Protein AF-A0A1E8YWE9-F1 (afdb_monomer)

Foldseek 3Di:
DDDPNDDDPLDFDFAEAEQEEADLQQPFLLLDPCSVVQLQVWDSLEKEAEAFDFQAPCVVVVVLGQDPRHRDIDTRHSVCRRNDRPVSRVVQVVVCVVVGRYYYYYQYYHPFDVQQQDAPVVLVVDPVSVVLVVVQVVLAVPDPVQLLVQLQVQCSCVVSYNVVVVLCVVCVNPVDDPVSVVVSVVCPPPDPPTDQWDAGPNDIDGNVPDDPCSNQPRHNRHSSNGNSSNVRRPVVPVPDPHPYYND

Nearest PDB structures (foldseek):
  7kmm-assembly1_A  TM=8.510E-01  e=4.270E-10  Xanthomonas citri pv. citri str. 306
  7kmm-assembly2_B  TM=8.096E-01  e=8.987E-10  Xanthomonas citri pv. citri str. 306
  8f9o-assembly1_A  TM=8.111E-01  e=3.919E-07  Canis lupus familiaris
  8f9q-assembly2_B  TM=8.096E-01  e=5.301E-06  Cavia porcellus

Radius of gyration: 20.41 Å; Cα c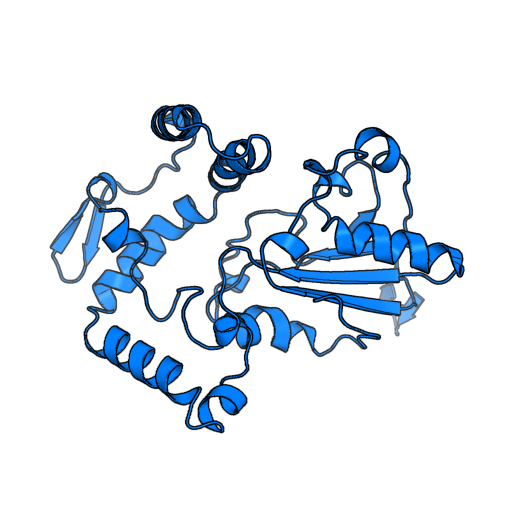ontacts (8 Å, |Δi|>4): 364; chains: 1; bounding box: 52×52×50 Å

pLDDT: mean 84.43, std 17.15, range [35.84, 98.38]

Sequence (247 aa):
MKVNDIELKNVNIGEIWLAGGQSNMEFWMRYEQHLEEEITNTDPHLRMYTVGQYSFEGERELGFKQWNQWDRWVSAEPSTIPEMCAIGYYFAKKMREKGIPVGIVSSNWGGTSAVSWTPKAALGKDPQLKFYMDNFNEIVSNLDLDRYHAIKEAVRPLLSSRENYEGFSHVIKNTYLPSVLEKIQADEAAQPKLANWIEVKGEKINISELTYEEMTEVGPQDVKEPACLFEQMIAPIAGFSIKGVLW

Structure (mmCIF, N/CA/C/O backbone):
data_AF-A0A1E8YWE9-F1
#
_entry.id   AF-A0A1E8YWE9-F1
#
loop_
_atom_site.group_PDB
_atom_site.id
_atom_site.type_symbol
_atom_site.label_atom_id
_atom_site.label_alt_id
_atom_site.label_comp_id
_atom_site.label_asym_id
_atom_site.label_entity_id
_atom_site.label_seq_id
_atom_site.pdbx_PDB_ins_code
_atom_site.Cartn_x
_atom_site.Cartn_y
_atom_site.Cartn_z
_atom_site.occupancy
_atom_site.B_iso_or_equiv
_atom_site.auth_seq_id
_atom_site.auth_comp_id
_atom_site.auth_asym_id
_atom_site.auth_atom_id
_atom_site.pdbx_PDB_model_num
ATOM 1 N N . MET A 1 1 ? -6.347 -16.579 23.035 1.00 84.44 1 MET A N 1
ATOM 2 C CA . MET A 1 1 ? -7.067 -17.633 22.279 1.00 84.44 1 MET A CA 1
ATOM 3 C C . MET A 1 1 ? -6.177 -18.866 22.241 1.00 84.44 1 MET A C 1
ATOM 5 O O . MET A 1 1 ? -4.979 -18.693 22.094 1.00 84.44 1 MET A O 1
ATOM 9 N N . LYS A 1 2 ? -6.705 -20.081 22.414 1.00 86.06 2 LYS A N 1
ATOM 10 C CA . LYS A 1 2 ? -5.922 -21.313 22.222 1.00 86.06 2 LYS A CA 1
ATOM 11 C C . LYS A 1 2 ? -6.386 -22.013 20.952 1.00 86.06 2 LYS A C 1
ATOM 13 O O . LYS A 1 2 ? -7.590 -22.142 20.750 1.00 86.06 2 LYS A O 1
ATOM 18 N N . VAL A 1 3 ? -5.441 -22.426 20.115 1.00 88.00 3 VAL A N 1
ATOM 19 C CA . VAL A 1 3 ? -5.685 -23.262 18.934 1.00 88.00 3 VAL A CA 1
ATOM 20 C C . VAL A 1 3 ? -4.768 -24.467 19.069 1.00 88.00 3 VAL A C 1
ATOM 22 O O . VAL A 1 3 ? -3.549 -24.322 18.995 1.00 88.00 3 VAL A O 1
ATOM 25 N N . ASN A 1 4 ? -5.350 -25.639 19.327 1.00 91.75 4 ASN A N 1
ATOM 26 C CA . ASN A 1 4 ? -4.617 -26.824 19.782 1.00 91.75 4 ASN A CA 1
ATOM 27 C C . ASN A 1 4 ? -3.763 -26.479 21.023 1.00 91.75 4 ASN A C 1
ATOM 29 O O . ASN A 1 4 ? -4.273 -25.882 21.974 1.00 91.75 4 ASN A O 1
ATOM 33 N N . ASP A 1 5 ? -2.467 -26.787 20.983 1.00 93.62 5 ASP A N 1
ATOM 34 C CA . ASP A 1 5 ? -1.513 -26.509 22.060 1.00 93.62 5 ASP A CA 1
ATOM 35 C C . ASP A 1 5 ? -0.850 -25.121 21.957 1.00 93.62 5 ASP A C 1
ATOM 37 O O . ASP A 1 5 ? 0.011 -24.778 22.767 1.00 93.62 5 ASP A O 1
ATOM 41 N N . ILE A 1 6 ? -1.251 -24.291 20.985 1.00 93.25 6 ILE A N 1
ATOM 42 C CA . ILE A 1 6 ? -0.674 -22.960 20.756 1.00 93.25 6 ILE A CA 1
ATOM 43 C C . ILE A 1 6 ? -1.516 -21.893 21.464 1.00 93.25 6 ILE A C 1
ATOM 45 O O . ILE A 1 6 ? -2.709 -21.720 21.195 1.00 93.25 6 ILE A O 1
ATOM 49 N N . GLU A 1 7 ? -0.878 -21.129 22.355 1.00 93.19 7 GLU A N 1
ATOM 50 C CA . GLU A 1 7 ? -1.469 -19.942 22.974 1.00 93.19 7 GLU A CA 1
ATOM 51 C C . GLU A 1 7 ? -1.242 -18.704 22.094 1.00 93.19 7 GLU A C 1
ATOM 53 O O . GLU A 1 7 ? -0.134 -18.183 21.984 1.00 93.19 7 GLU A O 1
ATOM 58 N N . LEU A 1 8 ? -2.319 -18.195 21.500 1.00 91.25 8 LEU A N 1
ATOM 59 C CA . LEU A 1 8 ? -2.334 -16.937 20.762 1.00 91.25 8 LEU A CA 1
ATOM 60 C C . LEU A 1 8 ? -2.678 -15.781 21.708 1.00 91.25 8 LEU A C 1
ATOM 62 O O . LEU A 1 8 ? -3.771 -15.730 22.293 1.00 91.25 8 LEU A O 1
ATOM 66 N N . LYS A 1 9 ? -1.754 -14.829 21.821 1.00 91.50 9 LYS A N 1
ATOM 67 C CA . LYS A 1 9 ? -1.918 -13.572 22.564 1.00 91.50 9 LYS A CA 1
ATOM 68 C C . LYS A 1 9 ? -2.149 -12.423 21.586 1.00 91.50 9 LYS A C 1
ATOM 70 O O . LYS A 1 9 ? -1.805 -12.528 20.415 1.00 91.50 9 LYS A O 1
ATOM 75 N N . ASN A 1 10 ? -2.728 -11.328 22.079 1.00 91.12 10 ASN A N 1
ATOM 76 C CA . ASN A 1 10 ? -2.949 -10.109 21.297 1.00 91.12 10 ASN A CA 1
ATOM 77 C C . ASN A 1 10 ? -3.829 -10.301 20.036 1.00 91.12 10 ASN A C 1
ATOM 79 O O . ASN A 1 10 ? -3.517 -9.789 18.961 1.00 91.12 10 ASN A O 1
ATOM 83 N N . VAL A 1 11 ? -4.935 -11.039 20.167 1.00 90.75 11 VAL A N 1
ATOM 84 C CA . VAL A 1 11 ? -5.856 -11.361 19.061 1.00 90.75 11 VAL A CA 1
ATOM 85 C C . VAL A 1 11 ? -7.091 -10.459 19.111 1.00 90.75 11 VAL A C 1
ATOM 87 O O . VAL A 1 11 ? -7.760 -10.408 20.140 1.00 90.75 11 VAL A O 1
ATOM 90 N N . ASN A 1 12 ? -7.417 -9.811 17.989 1.00 92.19 12 ASN A N 1
ATOM 91 C CA . ASN A 1 12 ? -8.689 -9.116 17.780 1.00 92.19 12 ASN A CA 1
ATOM 92 C C . ASN A 1 12 ? -9.575 -9.918 16.823 1.00 92.19 12 ASN A C 1
ATOM 94 O O . ASN A 1 12 ? -9.082 -10.498 15.858 1.00 92.19 12 ASN A O 1
ATOM 98 N N . ILE A 1 13 ? -10.883 -9.899 17.070 1.00 93.25 13 ILE A N 1
ATOM 99 C CA . ILE A 1 13 ? -11.907 -10.429 16.165 1.00 93.25 13 ILE A CA 1
ATOM 100 C C . ILE A 1 13 ? -12.860 -9.273 15.876 1.00 93.25 13 ILE A C 1
ATOM 102 O O . ILE A 1 13 ? -13.424 -8.699 16.806 1.00 93.25 13 ILE A O 1
ATOM 106 N N . GLY A 1 14 ? -12.999 -8.897 14.609 1.00 94.50 14 GLY A N 1
ATOM 107 C CA . GLY A 1 14 ? -13.737 -7.700 14.227 1.00 94.50 14 GLY A CA 1
ATOM 108 C C . GLY A 1 14 ? -13.762 -7.487 12.720 1.00 94.50 14 GLY A C 1
ATOM 109 O O . GLY A 1 14 ? -13.642 -8.441 11.951 1.00 94.50 14 GLY A O 1
ATOM 110 N N . GLU A 1 15 ? -13.937 -6.237 12.304 1.00 96.12 15 GLU A N 1
ATOM 111 C CA . GLU A 1 15 ? -14.009 -5.875 10.888 1.00 96.12 15 GLU A CA 1
ATOM 112 C C . GLU A 1 15 ? -12.632 -5.551 10.314 1.00 96.12 15 GLU A C 1
ATOM 114 O O . GLU A 1 15 ? -11.820 -4.895 10.964 1.00 96.12 15 GLU A O 1
ATOM 119 N N . ILE A 1 16 ? -12.406 -5.967 9.067 1.00 96.06 16 ILE A N 1
ATOM 120 C CA . ILE A 1 16 ? -11.222 -5.615 8.284 1.00 96.06 16 ILE A CA 1
ATOM 121 C C . ILE A 1 16 ? -11.660 -4.797 7.072 1.00 96.06 16 ILE A C 1
ATOM 123 O O . ILE A 1 16 ? -12.560 -5.214 6.346 1.00 96.06 16 ILE A O 1
ATOM 127 N N . TRP A 1 17 ? -11.019 -3.658 6.837 1.00 97.06 17 TRP A N 1
ATOM 128 C CA . TRP A 1 17 ? -11.272 -2.787 5.688 1.00 97.06 17 TRP A CA 1
ATOM 129 C C . TRP A 1 17 ? -9.988 -2.589 4.887 1.00 97.06 17 TRP A C 1
ATOM 131 O O . TRP A 1 17 ? -8.910 -2.473 5.468 1.00 97.06 17 TRP A O 1
ATOM 141 N N . LEU A 1 18 ? -10.095 -2.557 3.561 1.00 96.44 18 LEU A N 1
ATOM 142 C CA . LEU A 1 18 ? -8.964 -2.291 2.671 1.00 96.44 18 LEU A CA 1
ATOM 143 C C . LEU A 1 18 ? -8.902 -0.794 2.364 1.00 96.44 18 LEU A C 1
ATOM 145 O O . LEU A 1 18 ? -9.884 -0.237 1.893 1.00 96.44 18 LEU A O 1
ATOM 149 N N . ALA A 1 19 ? -7.761 -0.159 2.598 1.00 96.69 19 ALA A N 1
ATOM 150 C CA . ALA A 1 19 ? -7.455 1.206 2.185 1.00 96.69 19 ALA A CA 1
ATOM 151 C C . ALA A 1 19 ? -6.475 1.149 1.004 1.00 96.69 19 ALA A C 1
ATOM 153 O O . ALA A 1 19 ? -5.264 1.023 1.202 1.00 96.69 19 ALA A O 1
ATOM 154 N N . GLY A 1 20 ? -7.018 1.157 -0.215 1.00 94.25 20 GLY A N 1
ATOM 155 C CA . GLY A 1 20 ? -6.281 0.974 -1.466 1.00 94.25 20 GLY A CA 1
ATOM 156 C C . GLY A 1 20 ? -6.103 2.270 -2.253 1.00 94.25 20 GLY A C 1
ATOM 157 O O . GLY A 1 20 ? -6.930 3.167 -2.141 1.00 94.25 20 GLY A O 1
ATOM 158 N N . GLY A 1 21 ? -5.044 2.377 -3.059 1.00 91.88 21 GLY A N 1
ATOM 159 C CA . GLY A 1 21 ? -4.904 3.466 -4.034 1.00 91.88 21 GLY A CA 1
ATOM 160 C C . GLY A 1 21 ? -3.528 4.130 -4.055 1.00 91.88 21 GLY A C 1
ATOM 161 O O . GLY A 1 21 ? -2.507 3.490 -3.824 1.00 91.88 21 GLY A O 1
ATOM 162 N N . GLN A 1 22 ? -3.503 5.428 -4.363 1.00 92.00 22 GLN A N 1
ATOM 163 C CA . GLN A 1 22 ? -2.274 6.213 -4.551 1.00 92.00 22 GLN A CA 1
ATOM 164 C C . GLN A 1 22 ? -2.045 7.241 -3.426 1.00 92.00 22 GLN A C 1
ATOM 166 O O . GLN A 1 22 ? -2.517 7.049 -2.310 1.00 92.00 22 GLN A O 1
ATOM 171 N N . SER A 1 23 ? -1.358 8.353 -3.715 1.00 91.12 23 SER A N 1
ATOM 172 C CA . SER A 1 23 ? -0.822 9.323 -2.745 1.00 91.12 23 SER A CA 1
ATOM 173 C C . SER A 1 23 ? -1.849 9.877 -1.756 1.00 91.12 23 SER A C 1
ATOM 175 O O . SER A 1 23 ? -1.519 10.133 -0.605 1.00 91.12 23 SER A O 1
ATOM 177 N N . ASN A 1 24 ? -3.103 10.052 -2.181 1.00 90.69 24 ASN A N 1
ATOM 178 C CA . ASN A 1 24 ? -4.167 10.529 -1.294 1.00 90.69 24 ASN A CA 1
ATOM 179 C C . ASN A 1 24 ? -4.542 9.480 -0.237 1.00 90.69 24 ASN A C 1
ATOM 181 O O . ASN A 1 24 ? -4.786 9.839 0.910 1.00 90.69 24 ASN A O 1
ATOM 185 N N . MET A 1 25 ? -4.560 8.194 -0.607 1.00 95.25 25 MET A N 1
ATOM 186 C CA . MET A 1 25 ? -4.753 7.098 0.344 1.00 95.25 25 MET A CA 1
ATOM 187 C C . MET A 1 25 ? -3.474 6.825 1.138 1.00 95.25 25 MET A C 1
ATOM 189 O O . MET A 1 25 ? -3.542 6.512 2.317 1.00 95.25 25 MET A O 1
ATOM 193 N N . GLU A 1 26 ? -2.303 6.986 0.527 1.00 92.94 26 GLU A N 1
ATOM 194 C CA . GLU A 1 26 ? -1.011 6.881 1.211 1.00 92.94 26 GLU A CA 1
ATOM 195 C C . GLU A 1 26 ? -0.777 8.020 2.209 1.00 92.94 26 GLU A C 1
ATOM 197 O O . GLU A 1 26 ? 0.119 7.910 3.026 1.00 92.94 26 GLU A O 1
ATOM 202 N N . PHE A 1 27 ? -1.561 9.100 2.202 1.00 92.31 27 PHE A N 1
ATOM 203 C CA . PHE A 1 27 ? -1.315 10.261 3.055 1.00 92.31 27 PHE A CA 1
ATOM 204 C C . PHE A 1 27 ? -1.180 9.885 4.542 1.00 92.31 27 PHE A C 1
ATOM 206 O O . PHE A 1 27 ? -2.103 9.338 5.149 1.00 92.31 27 PHE A O 1
ATOM 213 N N . TRP A 1 28 ? -0.019 10.177 5.135 1.00 92.62 28 TRP A N 1
ATOM 214 C CA . TRP A 1 28 ? 0.310 9.763 6.500 1.00 92.62 28 TRP A CA 1
ATOM 215 C C . TRP A 1 28 ? -0.186 10.742 7.558 1.00 92.62 28 TRP A C 1
ATOM 217 O O . TRP A 1 28 ? -0.115 11.960 7.391 1.00 92.62 28 TRP A O 1
ATOM 227 N N . MET A 1 29 ? -0.550 10.201 8.720 1.00 95.00 29 MET A N 1
ATOM 228 C CA . MET A 1 29 ? -0.895 10.977 9.914 1.00 95.00 29 MET A CA 1
ATOM 229 C C . MET A 1 29 ? 0.197 11.975 10.320 1.00 95.00 29 MET A C 1
ATOM 231 O O . MET A 1 29 ? -0.129 13.049 10.809 1.00 95.00 29 MET A O 1
ATOM 235 N N . ARG A 1 30 ? 1.491 11.698 10.085 1.00 91.81 30 ARG A N 1
ATOM 236 C CA . ARG A 1 30 ? 2.567 12.667 10.392 1.00 91.81 30 ARG A CA 1
ATOM 237 C C . ARG A 1 30 ? 2.504 13.989 9.611 1.00 91.81 30 ARG A C 1
ATOM 239 O O . ARG A 1 30 ? 3.231 14.926 9.950 1.00 91.81 30 ARG A O 1
ATOM 246 N N . TYR A 1 31 ? 1.704 14.041 8.547 1.00 89.75 31 TYR A N 1
ATOM 247 C CA . TYR A 1 31 ? 1.435 15.246 7.757 1.00 89.75 31 TYR A CA 1
ATOM 248 C C . TYR A 1 31 ? 0.030 15.797 7.996 1.00 89.75 31 TYR A C 1
ATOM 250 O O . TYR A 1 31 ? -0.328 16.825 7.429 1.00 89.75 31 TYR A O 1
ATOM 258 N N . GLU A 1 32 ? -0.769 15.115 8.809 1.00 93.00 32 GLU A N 1
ATOM 259 C CA . GLU A 1 32 ? -2.134 15.507 9.101 1.00 93.00 32 GLU A CA 1
ATOM 260 C C . GLU A 1 32 ? -2.150 16.656 10.120 1.00 93.00 32 GLU A C 1
ATOM 262 O O . GLU A 1 32 ? -1.338 16.709 11.048 1.00 93.00 32 GLU A O 1
ATOM 267 N N . GLN A 1 33 ? -3.047 17.617 9.898 1.00 92.31 33 GLN A N 1
ATOM 268 C CA . GLN A 1 33 ? -3.088 18.894 10.610 1.00 92.31 33 GLN A CA 1
ATOM 269 C C . GLN A 1 33 ? -3.315 18.745 12.124 1.00 92.31 33 GLN A C 1
ATOM 271 O O . GLN A 1 33 ? -2.801 19.543 12.902 1.00 92.31 33 GLN A O 1
ATOM 276 N N . HIS A 1 34 ? -4.077 17.740 12.540 1.00 95.25 34 HIS A N 1
ATOM 277 C CA . HIS A 1 34 ? -4.518 17.489 13.910 1.00 95.25 34 HIS A CA 1
ATOM 278 C C . HIS A 1 34 ? -3.747 16.336 14.568 1.00 95.25 34 HIS A C 1
ATOM 280 O O . HIS A 1 34 ? -4.187 15.796 15.586 1.00 95.25 34 HIS A O 1
ATOM 286 N N . LEU A 1 35 ? -2.579 15.955 14.032 1.00 95.38 35 LEU A N 1
ATOM 287 C CA . LEU A 1 35 ? -1.745 14.895 14.604 1.00 95.38 35 LEU A CA 1
ATOM 288 C C . LEU A 1 35 ? -1.491 15.079 16.106 1.00 95.38 35 LEU A C 1
ATOM 290 O O . LEU A 1 35 ? -1.503 14.094 16.836 1.00 95.38 35 LEU A O 1
ATOM 294 N N . GLU A 1 36 ? -1.250 16.306 16.573 1.00 95.50 36 GLU A N 1
ATOM 295 C CA . GLU A 1 36 ? -0.966 16.580 17.990 1.00 95.50 36 GLU A CA 1
ATOM 296 C C . GLU A 1 36 ? -2.122 16.167 18.913 1.00 95.50 36 GLU A C 1
ATOM 298 O O . GLU A 1 36 ? -1.893 15.662 20.012 1.00 95.50 36 GLU A O 1
ATOM 303 N N . GLU A 1 37 ? -3.362 16.316 18.448 1.00 96.00 37 GLU A N 1
ATOM 304 C CA . GLU A 1 37 ? -4.557 15.870 19.166 1.00 96.00 37 GLU A CA 1
ATOM 305 C C . GLU A 1 37 ? -4.706 14.345 19.073 1.00 96.00 37 GLU A C 1
ATOM 307 O O . GLU A 1 37 ? -5.072 13.674 20.041 1.00 96.00 37 GLU A O 1
ATOM 312 N N . GLU A 1 38 ? -4.387 13.778 17.908 1.00 96.75 38 GLU A N 1
ATOM 313 C CA . GLU A 1 38 ? -4.613 12.367 17.610 1.00 96.75 38 GLU A CA 1
ATOM 314 C C . GLU A 1 38 ? -3.564 11.419 18.179 1.00 96.75 38 GLU A C 1
ATOM 316 O O . GLU A 1 38 ? -3.902 10.306 18.569 1.00 96.75 38 GLU A O 1
ATOM 321 N N . ILE A 1 39 ? -2.309 11.844 18.298 1.00 96.56 39 ILE A N 1
ATOM 322 C CA . ILE A 1 39 ? -1.199 10.983 18.726 1.00 96.56 39 ILE A CA 1
ATOM 323 C C . ILE A 1 39 ? -1.386 10.431 20.147 1.00 96.56 39 ILE A C 1
ATOM 325 O O . ILE A 1 39 ? -0.814 9.400 20.492 1.00 96.56 39 ILE A O 1
ATOM 329 N N . THR A 1 40 ? -2.207 11.092 20.968 1.00 95.69 40 THR A N 1
ATOM 330 C CA . THR A 1 40 ? -2.539 10.643 22.329 1.00 95.69 40 THR A CA 1
ATOM 331 C C . THR A 1 40 ? -3.748 9.700 22.385 1.00 95.69 40 THR A C 1
ATOM 333 O O . THR A 1 40 ? -3.924 8.998 23.384 1.00 95.69 40 THR A O 1
ATOM 336 N N . ASN A 1 41 ? -4.540 9.599 21.308 1.00 94.75 41 ASN A N 1
ATOM 337 C CA . ASN A 1 41 ? -5.742 8.763 21.212 1.00 94.75 41 ASN A CA 1
ATOM 338 C C . ASN A 1 41 ? -5.391 7.293 20.930 1.00 94.75 41 ASN A C 1
ATOM 340 O O . ASN A 1 41 ? -5.685 6.740 19.872 1.00 94.75 41 ASN A O 1
ATOM 344 N N . THR A 1 42 ? -4.755 6.646 21.904 1.00 96.44 42 THR A N 1
ATOM 345 C CA . THR A 1 42 ? -4.372 5.231 21.813 1.00 96.44 42 THR A CA 1
ATOM 346 C C . THR A 1 42 ? -5.600 4.315 21.804 1.00 96.44 42 THR A C 1
ATOM 348 O O . THR A 1 42 ? -6.450 4.409 22.689 1.00 96.44 42 THR A O 1
ATOM 351 N N . ASP A 1 43 ? -5.665 3.371 20.861 1.00 97.75 43 ASP A N 1
ATOM 352 C CA . ASP A 1 43 ? -6.686 2.315 20.822 1.00 97.75 43 ASP A CA 1
ATOM 353 C C . ASP A 1 43 ? -6.063 0.977 20.360 1.00 97.75 43 ASP A C 1
ATOM 355 O O . ASP A 1 43 ? -5.798 0.793 19.169 1.00 97.75 43 ASP A O 1
ATOM 359 N N . PRO A 1 44 ? -5.866 -0.014 21.256 1.00 96.81 44 PRO A N 1
ATOM 360 C CA . PRO A 1 44 ? -5.290 -1.318 20.898 1.00 96.81 44 PRO A CA 1
ATOM 361 C C . PRO A 1 44 ? -6.202 -2.178 19.998 1.00 96.81 44 PRO A C 1
ATOM 363 O O . PRO A 1 44 ? -5.781 -3.223 19.465 1.00 96.81 44 PRO A O 1
ATOM 366 N N . HIS A 1 45 ? -7.462 -1.768 19.838 1.00 97.94 45 HIS A N 1
ATOM 367 C CA . HIS A 1 45 ? -8.459 -2.402 18.983 1.00 97.94 45 HIS A CA 1
ATOM 368 C C . HIS A 1 45 ? -8.659 -1.696 17.640 1.00 97.94 45 HIS A C 1
ATOM 370 O O . HIS A 1 45 ? -9.335 -2.261 16.777 1.00 97.94 45 HIS A O 1
ATOM 376 N N . LEU A 1 46 ? -8.037 -0.532 17.439 1.00 98.25 46 LEU A N 1
ATOM 377 C CA . LEU A 1 46 ? -7.782 0.056 16.129 1.00 98.25 46 LEU A CA 1
ATOM 378 C C . LEU A 1 46 ? -6.408 -0.435 15.670 1.00 98.25 46 LEU A C 1
ATOM 380 O O . LEU A 1 46 ? -5.392 -0.148 16.304 1.00 98.25 46 LEU A O 1
ATOM 384 N N . ARG A 1 47 ? -6.364 -1.220 14.594 1.00 97.88 47 ARG A N 1
ATOM 385 C CA . ARG A 1 47 ? -5.100 -1.729 14.051 1.00 97.88 47 ARG A CA 1
ATOM 386 C C . ARG A 1 47 ? -4.936 -1.405 12.585 1.00 97.88 47 ARG A C 1
ATOM 388 O O . ARG A 1 47 ? -5.913 -1.360 11.845 1.00 97.88 47 ARG A O 1
ATOM 395 N N . MET A 1 48 ? -3.691 -1.262 12.162 1.00 97.75 48 MET A N 1
ATOM 396 C CA . MET A 1 48 ? -3.338 -1.110 10.760 1.00 97.75 48 MET A CA 1
ATOM 397 C C . MET A 1 48 ? -2.281 -2.140 10.371 1.00 97.75 48 MET A C 1
ATOM 399 O O . MET A 1 48 ? -1.364 -2.420 11.140 1.00 97.75 48 MET A O 1
ATOM 403 N N . TYR A 1 49 ? -2.441 -2.722 9.191 1.00 96.50 49 TYR A N 1
ATOM 404 C CA . TYR A 1 49 ? -1.443 -3.510 8.488 1.00 96.50 49 TYR A CA 1
ATOM 405 C C . TYR A 1 49 ? -1.098 -2.743 7.220 1.00 96.50 49 TYR A C 1
ATOM 407 O O . TYR A 1 49 ? -1.898 -2.713 6.287 1.00 96.50 49 TYR A O 1
ATOM 415 N N . THR A 1 50 ? 0.059 -2.094 7.190 1.00 95.88 50 THR A N 1
ATOM 416 C CA . THR A 1 50 ? 0.540 -1.435 5.972 1.00 95.88 50 THR A CA 1
ATOM 417 C C . THR A 1 50 ? 1.302 -2.452 5.142 1.00 95.88 50 THR A C 1
ATOM 419 O O . THR A 1 50 ? 2.288 -3.014 5.617 1.00 95.88 50 THR A O 1
ATOM 422 N N . VAL A 1 51 ? 0.818 -2.727 3.933 1.00 95.00 51 VAL A N 1
ATOM 423 C CA . VAL A 1 51 ? 1.482 -3.616 2.976 1.00 95.00 51 VAL A CA 1
ATOM 424 C C . VAL A 1 51 ? 2.741 -2.922 2.475 1.00 95.00 51 VAL A C 1
ATOM 426 O O . VAL A 1 51 ? 2.684 -1.749 2.106 1.00 95.00 51 VAL A O 1
ATOM 429 N N . GLY A 1 52 ? 3.865 -3.636 2.462 1.00 93.25 52 GLY A N 1
ATOM 430 C CA . GLY A 1 52 ? 5.078 -3.131 1.836 1.00 93.25 52 GLY A CA 1
ATOM 431 C C . GLY A 1 52 ? 4.864 -2.794 0.358 1.00 93.25 52 GLY A C 1
ATOM 432 O O . GLY A 1 52 ? 4.051 -3.411 -0.329 1.00 93.25 52 GLY A O 1
ATOM 433 N N . GLN A 1 53 ? 5.584 -1.787 -0.126 1.00 91.94 53 GLN A N 1
ATOM 434 C CA . GLN A 1 53 ? 5.538 -1.375 -1.525 1.00 91.94 53 GLN A CA 1
ATOM 435 C C . GLN A 1 53 ? 6.367 -2.341 -2.371 1.00 91.94 53 GLN A C 1
ATOM 437 O O . GLN A 1 53 ? 7.592 -2.266 -2.378 1.00 91.94 53 GLN A O 1
ATOM 442 N N . TYR A 1 54 ? 5.670 -3.263 -3.038 1.00 93.25 54 TYR A N 1
ATOM 443 C CA . TYR A 1 54 ? 6.251 -4.320 -3.862 1.00 93.25 54 TYR A CA 1
ATOM 444 C C . TYR A 1 54 ? 5.743 -4.224 -5.296 1.00 93.25 54 TYR A C 1
ATOM 446 O O . TYR A 1 54 ? 4.538 -4.150 -5.533 1.00 93.25 54 TYR A O 1
ATOM 454 N N . SER A 1 55 ? 6.668 -4.216 -6.244 1.00 92.19 55 SER A N 1
ATOM 455 C CA . SER A 1 55 ? 6.438 -4.020 -7.676 1.00 92.19 55 SER A CA 1
ATOM 456 C C . SER A 1 55 ? 6.786 -5.243 -8.520 1.00 92.19 55 SER A C 1
ATOM 458 O O . SER A 1 55 ? 6.397 -5.297 -9.679 1.00 92.19 55 SER A O 1
ATOM 460 N N . PHE A 1 56 ? 7.468 -6.243 -7.960 1.00 93.62 56 PHE A N 1
ATOM 461 C CA . PHE A 1 56 ? 7.763 -7.497 -8.655 1.00 93.62 56 PHE A CA 1
ATOM 462 C C . PHE A 1 56 ? 7.809 -8.697 -7.705 1.00 93.62 56 PHE A C 1
ATOM 464 O O . PHE A 1 56 ? 7.942 -8.560 -6.487 1.00 93.62 56 PHE A O 1
ATOM 471 N N . GLU A 1 57 ? 7.692 -9.890 -8.285 1.00 93.44 57 GLU A N 1
ATOM 472 C CA . GLU A 1 57 ? 7.760 -11.158 -7.560 1.00 93.44 57 GLU A CA 1
ATOM 473 C C . GLU A 1 57 ? 9.145 -11.356 -6.925 1.00 93.44 57 GLU A C 1
ATOM 475 O O . GLU A 1 57 ? 10.171 -11.190 -7.581 1.00 93.44 57 GLU A O 1
ATOM 480 N N . GLY A 1 58 ? 9.185 -11.723 -5.644 1.00 91.50 58 GLY A N 1
ATOM 481 C CA . GLY A 1 58 ? 10.436 -11.901 -4.902 1.00 91.50 58 GLY A CA 1
ATOM 482 C C . GLY A 1 58 ? 10.904 -10.656 -4.138 1.00 91.50 58 GLY A C 1
ATOM 483 O O . GLY A 1 58 ? 11.770 -10.767 -3.272 1.00 91.50 58 GLY A O 1
ATOM 484 N N . GLU A 1 59 ? 10.355 -9.462 -4.409 1.00 91.12 59 GLU A N 1
ATOM 485 C CA . GLU A 1 59 ? 10.811 -8.220 -3.755 1.00 91.12 59 GLU A CA 1
ATOM 486 C C . GLU A 1 59 ? 10.583 -8.235 -2.236 1.00 91.12 59 GLU A C 1
ATOM 488 O O . GLU A 1 59 ? 11.403 -7.738 -1.459 1.00 91.12 59 GLU A O 1
ATOM 493 N N . ARG A 1 60 ? 9.492 -8.870 -1.800 1.00 90.12 60 ARG A N 1
ATOM 494 C CA . ARG A 1 60 ? 9.163 -9.059 -0.384 1.00 90.12 60 ARG A CA 1
ATOM 495 C C . ARG A 1 60 ? 10.232 -9.872 0.338 1.00 90.12 60 ARG A C 1
ATOM 497 O O . ARG A 1 60 ? 10.637 -9.505 1.442 1.00 90.12 60 ARG A O 1
ATOM 504 N N . GLU A 1 61 ? 10.703 -10.946 -0.281 1.00 90.38 61 GLU A N 1
ATOM 505 C CA . GLU A 1 61 ? 11.718 -11.862 0.243 1.00 90.38 61 GLU A CA 1
ATOM 506 C C . GLU A 1 61 ? 13.099 -11.206 0.314 1.00 90.38 61 GLU A C 1
ATOM 508 O O . GLU A 1 61 ? 13.885 -11.530 1.205 1.00 90.38 61 GLU A O 1
ATOM 513 N N . LEU A 1 62 ? 13.375 -10.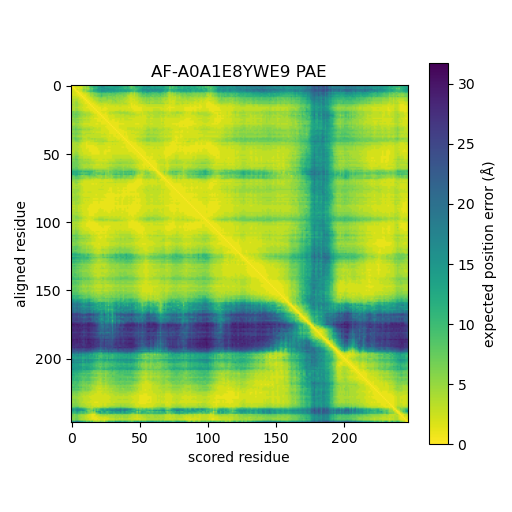240 -0.567 1.00 85.81 62 LEU A N 1
ATOM 514 C CA . LEU A 1 62 ? 14.589 -9.423 -0.511 1.00 85.81 62 LEU A CA 1
ATOM 515 C C . LEU A 1 62 ? 14.601 -8.460 0.689 1.00 85.81 62 LEU A C 1
ATOM 517 O O . LEU A 1 62 ? 15.652 -7.931 1.045 1.00 85.81 62 LEU A O 1
ATOM 521 N N . GLY A 1 63 ? 13.454 -8.237 1.337 1.00 81.38 63 GLY A N 1
ATOM 522 C CA . GLY A 1 63 ? 13.361 -7.430 2.553 1.00 81.38 63 GLY A CA 1
ATOM 523 C C . GLY A 1 63 ? 13.506 -5.925 2.321 1.00 81.38 63 GLY A C 1
ATOM 524 O O . GLY A 1 63 ? 13.681 -5.179 3.287 1.00 81.38 63 GLY A O 1
ATOM 525 N N . PHE A 1 64 ? 13.400 -5.464 1.071 1.00 74.31 64 PHE A N 1
ATOM 526 C CA . PHE A 1 64 ? 13.416 -4.046 0.714 1.00 74.31 64 PHE A CA 1
ATOM 527 C C . PHE A 1 64 ? 12.083 -3.390 1.076 1.00 74.31 64 PHE A C 1
ATOM 529 O O . PHE A 1 64 ? 11.236 -3.130 0.229 1.00 74.31 64 PHE A O 1
ATOM 536 N N . LYS A 1 65 ? 11.877 -3.132 2.368 1.00 76.31 65 LYS A N 1
ATOM 537 C CA . LYS A 1 65 ? 10.773 -2.302 2.850 1.00 76.31 65 LYS A CA 1
ATOM 538 C C . LYS A 1 65 ? 11.310 -1.047 3.510 1.00 76.31 65 L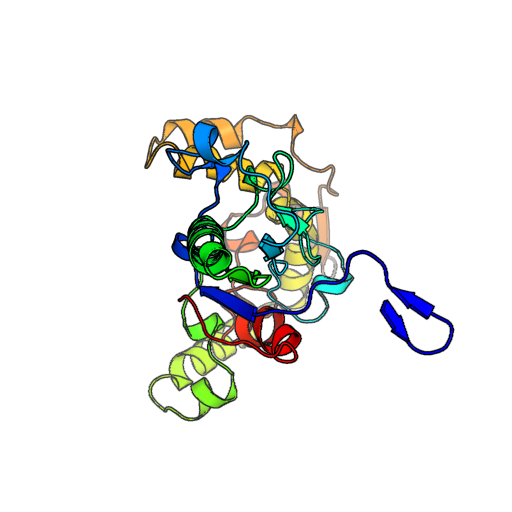YS A C 1
ATOM 540 O O . LYS A 1 65 ? 12.255 -1.096 4.292 1.00 76.31 65 LYS A O 1
ATOM 545 N N . GLN A 1 66 ? 10.659 0.071 3.217 1.00 72.56 66 GLN A N 1
ATOM 546 C CA . GLN A 1 66 ? 11.069 1.385 3.709 1.00 72.56 66 GLN A CA 1
ATOM 547 C C . GLN A 1 66 ? 10.933 1.501 5.237 1.00 72.56 66 GLN A C 1
ATOM 549 O O . GLN A 1 66 ? 11.710 2.201 5.884 1.00 72.56 66 GLN A O 1
ATOM 554 N N . TRP A 1 67 ? 9.960 0.794 5.826 1.00 79.50 67 TRP A N 1
ATOM 555 C CA . TRP A 1 67 ? 9.633 0.900 7.246 1.00 79.50 67 TRP A CA 1
ATOM 556 C C . TRP A 1 67 ? 9.535 -0.467 7.917 1.00 79.50 67 TRP A C 1
ATOM 558 O O . TRP A 1 67 ? 8.838 -1.375 7.464 1.00 79.50 67 TRP A O 1
ATOM 568 N N . ASN A 1 68 ? 10.169 -0.592 9.084 1.00 81.00 68 ASN A N 1
ATOM 569 C CA . ASN A 1 68 ? 10.141 -1.820 9.885 1.00 81.00 68 ASN A CA 1
ATOM 570 C C . ASN A 1 68 ? 8.727 -2.213 10.349 1.00 81.00 68 ASN A C 1
ATOM 572 O O . ASN A 1 68 ? 8.482 -3.385 10.643 1.00 81.00 68 ASN A O 1
ATOM 576 N N . GLN A 1 69 ? 7.817 -1.238 10.432 1.00 85.25 69 GLN A N 1
ATOM 577 C CA . GLN A 1 69 ? 6.423 -1.421 10.836 1.00 85.25 69 GLN A CA 1
ATOM 578 C C . GLN A 1 69 ? 5.535 -2.001 9.724 1.00 85.25 69 GLN A C 1
ATOM 580 O O . GLN A 1 69 ? 4.427 -2.441 10.019 1.00 85.25 69 GLN A O 1
ATOM 585 N N . TRP A 1 70 ? 5.996 -2.025 8.471 1.00 92.19 70 TRP A N 1
ATOM 586 C CA . TRP A 1 70 ? 5.235 -2.594 7.359 1.00 92.19 70 TRP A CA 1
ATOM 587 C C . TRP A 1 70 ? 5.242 -4.126 7.388 1.00 92.19 70 TRP A C 1
ATOM 589 O O . TRP A 1 70 ? 6.125 -4.762 7.981 1.00 92.19 70 TRP A O 1
ATOM 599 N N . ASP A 1 71 ? 4.223 -4.704 6.758 1.00 93.38 71 ASP A N 1
ATOM 600 C CA . ASP A 1 71 ? 3.916 -6.135 6.684 1.00 93.38 71 ASP A CA 1
ATOM 601 C C . ASP A 1 71 ? 3.641 -6.805 8.033 1.00 93.38 71 ASP A C 1
ATOM 603 O O . ASP A 1 71 ? 3.785 -8.021 8.200 1.00 93.38 71 ASP A O 1
ATOM 607 N N . ARG A 1 72 ? 3.200 -6.015 9.013 1.00 93.19 72 ARG A N 1
ATOM 608 C CA . ARG A 1 72 ? 2.724 -6.497 10.308 1.00 93.19 72 ARG A CA 1
ATOM 609 C C . ARG A 1 72 ? 1.569 -5.647 10.819 1.00 93.19 72 ARG A C 1
ATOM 611 O O . ARG A 1 72 ? 1.428 -4.484 10.462 1.00 93.19 72 ARG A O 1
ATOM 618 N N . TRP A 1 73 ? 0.754 -6.239 11.688 1.00 95.44 73 TRP A N 1
ATOM 619 C CA . TRP A 1 73 ? -0.303 -5.517 12.391 1.00 95.44 73 TRP A CA 1
ATOM 620 C C . TRP A 1 73 ? 0.283 -4.670 13.518 1.00 95.44 73 TRP A C 1
ATOM 622 O O . TRP A 1 73 ? 0.985 -5.197 14.383 1.00 95.44 73 TRP A O 1
ATOM 632 N N . VAL A 1 74 ? -0.077 -3.391 13.550 1.00 96.50 74 VAL A N 1
ATOM 633 C CA . VAL A 1 74 ? 0.256 -2.456 14.632 1.00 96.50 74 VAL A CA 1
ATOM 634 C C . VAL A 1 74 ? -1.019 -1.842 15.209 1.00 96.50 74 VAL A C 1
ATOM 636 O O . VAL A 1 74 ? -1.975 -1.594 14.477 1.00 96.50 74 VAL A O 1
ATOM 639 N N . SER A 1 75 ? -1.065 -1.641 16.526 1.00 97.44 75 SER A N 1
ATOM 640 C CA . SER A 1 75 ? -2.118 -0.885 17.225 1.00 97.44 75 SER A CA 1
ATOM 641 C C . SER A 1 75 ? -1.945 0.615 17.015 1.00 97.44 75 SER A C 1
ATOM 643 O O . SER A 1 75 ? -0.836 1.062 16.729 1.00 97.44 75 SER A O 1
ATOM 645 N N . ALA A 1 76 ? -3.019 1.397 17.163 1.00 97.81 76 ALA A N 1
ATOM 646 C CA . ALA A 1 76 ? -2.930 2.854 17.238 1.00 97.81 76 ALA A CA 1
ATOM 647 C C . ALA A 1 76 ? -2.337 3.269 18.587 1.00 97.81 76 ALA A C 1
ATOM 649 O O . ALA A 1 76 ? -3.018 3.214 19.607 1.00 97.81 76 ALA A O 1
ATOM 650 N N . GLU A 1 77 ? -1.068 3.666 18.578 1.00 97.50 77 GLU A N 1
ATOM 651 C CA . GLU A 1 77 ? -0.278 4.119 19.725 1.00 97.50 77 GLU A CA 1
ATOM 652 C C . GLU A 1 77 ? 0.577 5.329 19.306 1.00 97.50 77 GLU A C 1
ATOM 654 O O . GLU A 1 77 ? 0.832 5.502 18.112 1.00 97.50 77 GLU A O 1
ATOM 659 N N . PRO A 1 78 ? 1.095 6.150 20.241 1.00 97.19 78 PRO A N 1
ATOM 660 C CA . PRO A 1 78 ? 1.864 7.347 19.888 1.00 97.19 78 PRO A CA 1
ATOM 661 C C . PRO A 1 78 ? 3.066 7.066 18.972 1.00 97.19 78 PRO A C 1
ATOM 663 O O . PRO A 1 78 ? 3.450 7.901 18.160 1.00 97.19 78 PRO A O 1
ATOM 666 N N . SER A 1 79 ? 3.653 5.872 19.089 1.00 95.12 79 SER A N 1
ATOM 667 C CA . SER A 1 79 ? 4.803 5.422 18.300 1.00 95.12 79 SER A CA 1
ATOM 668 C C . SER A 1 79 ? 4.450 4.935 16.889 1.00 95.12 79 SER A C 1
ATOM 670 O O . SER A 1 79 ? 5.349 4.807 16.062 1.00 95.12 79 SER A O 1
ATOM 672 N N . THR A 1 80 ? 3.178 4.643 16.606 1.00 96.00 80 THR A N 1
ATOM 673 C CA . THR A 1 80 ? 2.718 4.044 15.340 1.00 96.00 80 THR A CA 1
ATOM 674 C C . THR A 1 80 ? 1.758 4.950 14.582 1.00 96.00 80 THR A C 1
ATOM 676 O O . THR A 1 80 ? 1.796 4.954 13.355 1.00 96.00 80 THR A O 1
ATOM 679 N N . ILE A 1 81 ? 0.946 5.753 15.283 1.00 97.50 81 ILE A N 1
ATOM 680 C CA . ILE A 1 81 ? -0.016 6.693 14.693 1.00 97.50 81 ILE A CA 1
ATOM 681 C C . ILE A 1 81 ? 0.633 7.552 13.603 1.00 97.50 81 ILE A C 1
ATOM 683 O O . ILE A 1 81 ? 0.066 7.576 12.518 1.00 97.50 81 ILE A O 1
ATOM 687 N N . PRO A 1 82 ? 1.820 8.173 13.789 1.00 94.81 82 PRO A N 1
ATOM 688 C CA . PRO A 1 82 ? 2.430 9.013 12.754 1.00 94.81 82 PRO A CA 1
ATOM 689 C C . PRO A 1 82 ? 2.710 8.307 11.414 1.00 94.81 82 PRO A C 1
ATOM 691 O O . PRO A 1 82 ? 2.842 8.986 10.397 1.00 94.81 82 PRO A O 1
ATOM 694 N N . GLU A 1 83 ? 2.826 6.977 11.402 1.00 92.75 83 GLU A N 1
ATOM 695 C CA . GLU A 1 83 ? 3.106 6.153 10.211 1.00 92.75 83 GLU A CA 1
ATOM 696 C C . GLU A 1 83 ? 1.839 5.498 9.625 1.00 92.75 83 GLU A C 1
ATOM 698 O O . GLU A 1 83 ? 1.914 4.737 8.660 1.00 92.75 83 GLU A O 1
ATOM 703 N N . MET A 1 84 ? 0.662 5.770 10.195 1.00 96.25 84 MET A N 1
ATOM 704 C CA . MET A 1 84 ? -0.609 5.260 9.683 1.00 96.25 84 MET A CA 1
ATOM 705 C C . MET A 1 84 ? -1.137 6.107 8.520 1.00 96.25 84 MET A C 1
ATOM 707 O O . MET A 1 84 ? -1.001 7.332 8.507 1.00 96.25 84 MET A O 1
ATOM 711 N N . CYS A 1 85 ? -1.822 5.450 7.582 1.00 96.25 85 CYS A N 1
ATOM 712 C CA . CYS A 1 85 ? -2.687 6.092 6.592 1.00 96.25 85 CYS A CA 1
ATOM 713 C C . CYS A 1 85 ? -3.769 6.919 7.311 1.00 96.25 85 CYS A C 1
ATOM 715 O O . CYS A 1 85 ? -4.556 6.370 8.085 1.00 96.25 85 CYS A O 1
ATOM 717 N N . ALA A 1 86 ? -3.838 8.224 7.049 1.00 97.00 86 ALA A N 1
ATOM 718 C CA . ALA A 1 86 ? -4.738 9.134 7.753 1.00 97.00 86 ALA A CA 1
ATOM 719 C C . ALA A 1 86 ? -6.216 8.823 7.481 1.00 97.00 86 ALA A C 1
ATOM 721 O O . ALA A 1 86 ? -7.014 8.721 8.413 1.00 97.00 86 ALA A O 1
ATOM 722 N N . ILE A 1 87 ? -6.580 8.592 6.214 1.00 97.38 87 ILE A N 1
ATOM 723 C CA . ILE A 1 87 ? -7.954 8.234 5.825 1.00 97.38 87 ILE A CA 1
ATOM 724 C C . ILE A 1 87 ? -8.380 6.935 6.522 1.00 97.38 87 ILE A C 1
ATOM 726 O O . ILE A 1 87 ? -9.453 6.870 7.126 1.00 97.38 87 ILE A O 1
ATOM 730 N N . GLY A 1 88 ? -7.517 5.918 6.490 1.00 97.88 88 GLY A N 1
ATOM 731 C CA . GLY A 1 88 ? -7.741 4.644 7.165 1.00 97.88 88 GLY A CA 1
ATOM 732 C C . GLY A 1 88 ? -7.870 4.799 8.680 1.00 97.88 88 GLY A C 1
ATOM 733 O O . GLY A 1 88 ? -8.791 4.234 9.271 1.00 97.88 88 GLY A O 1
ATOM 734 N N . TYR A 1 89 ? -7.000 5.595 9.307 1.00 98.38 89 TYR A N 1
ATOM 735 C CA . TYR A 1 89 ? -7.037 5.876 10.743 1.00 98.38 89 TYR A CA 1
ATOM 736 C C . TYR A 1 89 ? -8.363 6.520 11.162 1.00 98.38 89 TYR A C 1
ATOM 738 O O . TYR A 1 89 ? -9.047 5.982 12.033 1.00 98.38 89 TYR A O 1
ATOM 746 N N . TYR A 1 90 ? -8.783 7.613 10.517 1.00 98.25 90 TYR A N 1
ATOM 747 C CA . TYR A 1 90 ? -10.031 8.294 10.880 1.00 98.25 90 TYR A CA 1
ATOM 748 C C . TYR A 1 90 ? -11.269 7.451 10.601 1.00 98.25 90 TYR A C 1
ATOM 750 O O . TYR A 1 90 ? -12.197 7.430 11.417 1.00 98.25 90 TYR A O 1
ATOM 758 N N . PHE A 1 91 ? -11.282 6.716 9.487 1.00 98.38 91 PHE A N 1
ATOM 759 C CA . PHE A 1 91 ? -12.351 5.766 9.205 1.00 98.38 91 PHE A CA 1
ATOM 760 C C . PHE A 1 91 ? -12.445 4.709 10.312 1.00 98.38 91 PHE A C 1
ATOM 762 O O . PHE A 1 91 ? -13.523 4.479 10.867 1.00 98.38 91 PHE A O 1
ATOM 769 N N . ALA A 1 92 ? -11.314 4.104 10.687 1.00 98.06 92 ALA A N 1
ATOM 770 C CA . ALA A 1 92 ? -11.271 3.103 11.742 1.00 98.06 92 ALA A CA 1
ATOM 771 C C . ALA A 1 92 ? -11.699 3.687 13.091 1.00 98.06 92 ALA A C 1
ATOM 773 O O . ALA A 1 92 ? -12.551 3.099 13.753 1.00 98.06 92 ALA A O 1
ATOM 774 N N . LYS A 1 93 ? -11.195 4.870 13.462 1.00 97.94 93 LYS A N 1
ATOM 775 C CA . LYS A 1 93 ? -11.580 5.600 14.678 1.00 97.94 93 LYS A CA 1
ATOM 776 C C . LYS A 1 93 ? -13.091 5.819 14.741 1.00 97.94 93 LYS A C 1
ATOM 778 O O . LYS A 1 93 ? -13.709 5.525 15.762 1.00 97.94 93 LYS A O 1
ATOM 783 N N . LYS A 1 94 ? -13.715 6.240 13.635 1.00 98.00 94 LYS A N 1
ATOM 784 C CA . LYS A 1 94 ? -15.173 6.405 13.563 1.00 98.00 94 LYS A CA 1
ATOM 785 C C . LYS A 1 94 ? -15.912 5.076 13.714 1.00 98.00 94 LYS A C 1
ATOM 787 O O . LYS A 1 94 ? -16.919 4.993 14.412 1.00 98.00 94 LYS A O 1
ATOM 792 N N . MET A 1 95 ? -15.414 4.014 13.087 1.00 97.88 95 MET A N 1
ATOM 793 C CA . MET A 1 95 ? -16.012 2.679 13.181 1.00 97.88 95 MET A CA 1
ATOM 794 C C . MET A 1 95 ? -15.869 2.060 14.577 1.00 97.88 95 MET A C 1
ATOM 796 O O . MET A 1 95 ? -16.770 1.345 15.023 1.00 97.88 95 MET A O 1
ATOM 800 N N . ARG A 1 96 ? -14.793 2.384 15.301 1.00 97.31 96 ARG A N 1
ATOM 801 C CA . ARG A 1 96 ? -14.553 1.954 16.685 1.00 97.31 96 ARG A CA 1
ATOM 802 C C . ARG A 1 96 ? -15.600 2.462 17.675 1.00 97.31 96 ARG A C 1
ATOM 804 O O . ARG A 1 96 ? -15.831 1.782 18.673 1.00 97.31 96 ARG A O 1
ATOM 811 N N . GLU A 1 97 ? -16.325 3.543 17.371 1.00 96.94 97 GLU A N 1
ATOM 812 C CA . GLU A 1 97 ? -17.478 4.005 18.170 1.00 96.94 97 GLU A CA 1
ATOM 813 C C . GLU A 1 97 ? -18.580 2.936 18.307 1.00 96.94 97 GLU A C 1
ATOM 815 O O . GLU A 1 97 ? -19.360 2.960 19.257 1.00 96.94 97 GLU A O 1
ATOM 820 N N . LYS A 1 98 ? -18.627 1.950 17.399 1.00 96.00 98 LYS A N 1
ATOM 821 C CA . LYS A 1 98 ? -19.556 0.808 17.461 1.00 96.00 98 LYS A CA 1
ATOM 822 C C . LYS A 1 98 ? -19.128 -0.278 18.459 1.00 96.00 98 LYS A C 1
ATOM 824 O O . LYS A 1 98 ? -19.819 -1.283 18.595 1.00 96.00 98 LYS A O 1
ATOM 829 N N . GLY A 1 99 ? -17.975 -0.131 19.113 1.00 95.81 99 GLY A N 1
ATOM 830 C CA . GLY A 1 99 ? -17.458 -1.072 20.110 1.00 95.81 99 GLY A CA 1
ATOM 831 C C . GLY A 1 99 ? -16.771 -2.323 19.547 1.00 95.81 99 GLY A C 1
ATOM 832 O O . GLY A 1 99 ? -16.216 -3.099 20.319 1.00 95.81 99 GLY A O 1
ATOM 833 N N . ILE A 1 100 ? -16.723 -2.514 18.225 1.00 96.06 100 ILE A N 1
ATOM 834 C CA . ILE A 1 100 ? -16.084 -3.675 17.575 1.00 96.06 100 ILE A CA 1
ATOM 835 C C . ILE A 1 100 ? -14.634 -3.380 17.167 1.00 96.06 100 ILE A C 1
ATOM 837 O O . ILE A 1 100 ? -14.384 -2.275 16.686 1.00 96.06 100 ILE A O 1
ATOM 841 N N . PRO A 1 101 ? -13.654 -4.284 17.353 1.00 97.62 101 PRO A N 1
ATOM 842 C CA . PRO A 1 101 ? -12.302 -4.074 16.836 1.00 97.62 101 PRO A CA 1
ATOM 843 C C . PRO A 1 101 ? -12.302 -3.824 15.324 1.00 97.62 101 PRO A C 1
ATOM 845 O O . PRO A 1 101 ? -13.076 -4.445 14.592 1.00 97.62 101 PRO A O 1
ATOM 848 N N . VAL A 1 102 ? -11.432 -2.926 14.863 1.00 98.19 102 VAL A N 1
ATOM 849 C CA . VAL A 1 102 ? -11.326 -2.546 13.449 1.00 98.19 102 VAL A CA 1
ATOM 850 C C . VAL A 1 102 ? -9.872 -2.642 13.013 1.00 98.19 102 VAL A C 1
ATOM 852 O O . VAL A 1 102 ? -8.986 -2.044 13.624 1.00 98.19 102 VAL A O 1
ATOM 855 N N . GLY A 1 103 ? -9.636 -3.404 11.952 1.00 97.25 103 GLY A N 1
ATOM 856 C CA . GLY A 1 103 ? -8.364 -3.473 11.251 1.00 97.25 103 GLY A CA 1
ATOM 857 C C . GLY A 1 103 ? -8.448 -2.773 9.899 1.00 97.25 103 GLY A C 1
ATOM 858 O O . GLY A 1 103 ? -9.406 -2.968 9.154 1.00 97.25 103 GLY A O 1
ATOM 859 N N . ILE A 1 104 ? -7.425 -1.999 9.562 1.00 97.94 104 ILE A N 1
ATOM 860 C CA . ILE A 1 104 ? -7.212 -1.459 8.220 1.00 97.94 104 ILE A CA 1
ATOM 861 C C . ILE A 1 104 ? -6.054 -2.204 7.576 1.00 97.94 104 ILE A C 1
ATOM 863 O O . ILE A 1 104 ? -4.962 -2.234 8.135 1.00 97.94 104 ILE A O 1
ATOM 867 N N . VAL A 1 105 ? -6.266 -2.772 6.396 1.00 97.31 105 VAL A N 1
ATOM 868 C CA . VAL A 1 105 ? -5.169 -3.178 5.516 1.00 97.31 105 VAL A CA 1
ATOM 869 C C . VAL A 1 105 ? -4.895 -2.007 4.582 1.00 97.31 105 VAL A C 1
ATOM 871 O O . VAL A 1 105 ? -5.708 -1.698 3.720 1.00 97.31 105 VAL A O 1
ATOM 874 N N . SER A 1 106 ? -3.787 -1.310 4.798 1.00 96.75 106 SER A N 1
ATOM 875 C CA . SER A 1 106 ? -3.355 -0.154 4.015 1.00 96.75 106 SER A CA 1
ATOM 876 C C . SER A 1 106 ? -2.452 -0.637 2.884 1.00 96.75 106 SER A C 1
ATOM 878 O O . SER A 1 106 ? -1.313 -1.021 3.133 1.00 96.75 106 SER A O 1
ATOM 880 N N . SER A 1 107 ? -2.965 -0.650 1.655 1.00 95.69 107 SER A N 1
ATOM 881 C CA . SER A 1 107 ? -2.253 -1.098 0.454 1.00 95.69 107 SER A CA 1
ATOM 882 C C . SER A 1 107 ? -2.254 0.017 -0.585 1.00 95.69 107 SER A C 1
ATOM 884 O O . SER A 1 107 ? -3.111 0.057 -1.466 1.00 95.69 107 SER A O 1
ATOM 886 N N . ASN A 1 108 ? -1.310 0.943 -0.467 1.00 94.81 108 ASN A N 1
ATOM 887 C CA . ASN A 1 108 ? -1.263 2.147 -1.288 1.00 94.81 108 ASN A CA 1
ATOM 888 C C . ASN A 1 108 ? 0.164 2.504 -1.714 1.00 94.81 108 ASN A C 1
ATOM 890 O O . ASN A 1 108 ? 1.139 2.163 -1.045 1.00 94.81 108 ASN A O 1
ATOM 894 N N . TRP A 1 109 ? 0.264 3.168 -2.866 1.00 92.94 109 TRP A N 1
ATOM 895 C CA . TRP A 1 109 ? 1.531 3.635 -3.425 1.00 92.94 109 TRP A CA 1
ATOM 896 C C . TRP A 1 109 ? 1.312 4.845 -4.339 1.00 92.94 109 TRP A C 1
ATOM 898 O O . TRP A 1 109 ? 0.674 4.752 -5.390 1.00 92.94 109 TRP A O 1
ATOM 908 N N . GLY A 1 110 ? 1.816 6.007 -3.933 1.00 89.56 110 GLY A N 1
ATOM 909 C CA . GLY A 1 110 ? 1.710 7.271 -4.647 1.00 89.56 110 GLY A CA 1
ATOM 910 C C . GLY A 1 110 ? 2.404 7.294 -6.003 1.00 89.56 110 GLY A C 1
ATOM 911 O O . GLY A 1 110 ? 3.389 6.604 -6.239 1.00 89.56 110 GLY A O 1
ATOM 912 N N . GLY A 1 111 ? 1.857 8.102 -6.917 1.00 85.31 111 GLY A N 1
ATOM 913 C CA . GLY A 1 111 ? 2.381 8.253 -8.279 1.00 85.31 111 GLY A CA 1
ATOM 914 C C . GLY A 1 111 ? 2.104 7.070 -9.213 1.00 85.31 111 GLY A C 1
ATOM 915 O O . GLY A 1 111 ? 2.607 7.053 -10.335 1.00 85.31 111 GLY A O 1
ATOM 916 N N . THR A 1 112 ? 1.308 6.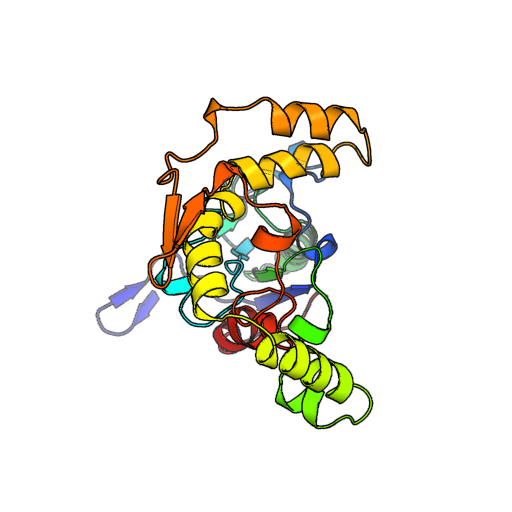091 -8.779 1.00 91.44 112 THR A N 1
ATOM 917 C CA . THR A 1 112 ? 1.004 4.884 -9.555 1.00 91.44 112 THR A CA 1
ATOM 918 C C . THR A 1 112 ? -0.285 5.039 -10.359 1.00 91.44 112 THR A C 1
ATOM 920 O O . THR A 1 112 ? -1.224 5.724 -9.958 1.00 91.44 112 THR A O 1
ATOM 923 N N . SER A 1 113 ? -0.333 4.406 -11.531 1.00 92.00 113 SER A N 1
ATOM 924 C CA . SER A 1 113 ? -1.502 4.443 -12.413 1.00 92.00 113 SER A CA 1
ATOM 925 C C . SER A 1 113 ? -2.478 3.311 -12.084 1.00 92.00 113 SER A C 1
ATOM 927 O O . SER A 1 113 ? -2.080 2.247 -11.612 1.00 92.00 113 SER A O 1
ATOM 929 N N . ALA A 1 114 ? -3.763 3.497 -12.400 1.00 93.12 114 ALA A N 1
ATOM 930 C CA . ALA A 1 114 ? -4.799 2.477 -12.209 1.00 93.12 114 ALA A CA 1
ATOM 931 C C . ALA A 1 114 ? -4.472 1.143 -12.910 1.00 93.12 114 ALA A C 1
ATOM 933 O O . ALA A 1 114 ? -4.872 0.080 -12.435 1.00 93.12 114 ALA A O 1
ATOM 934 N N . VAL A 1 115 ? -3.710 1.182 -14.010 1.00 94.31 115 VAL A N 1
ATOM 935 C CA . VAL A 1 115 ? -3.275 -0.023 -14.732 1.00 94.31 115 VAL A CA 1
ATOM 936 C C . VAL A 1 115 ? -2.419 -0.950 -13.864 1.00 94.31 115 VAL A C 1
ATOM 938 O O . VAL A 1 115 ? -2.559 -2.165 -13.956 1.00 94.31 115 VAL A O 1
ATOM 941 N N . SER A 1 116 ? -1.592 -0.404 -12.971 1.00 95.19 116 SER A N 1
ATOM 942 C CA . SER A 1 116 ? -0.739 -1.184 -12.068 1.00 95.19 116 SER A CA 1
ATOM 943 C C . SER A 1 116 ? -1.560 -1.941 -11.017 1.00 95.19 116 SER A C 1
ATOM 945 O O . SER A 1 116 ? -1.151 -2.997 -10.550 1.00 95.19 116 SER A O 1
ATOM 947 N N . TRP A 1 117 ? -2.750 -1.433 -10.683 1.00 95.00 117 TRP A N 1
ATOM 948 C CA . TRP A 1 117 ? -3.685 -2.015 -9.711 1.00 95.00 117 TRP A CA 1
ATOM 949 C C . TRP A 1 117 ? -4.780 -2.883 -10.342 1.00 95.00 117 TRP A C 1
ATOM 951 O O . TRP A 1 117 ? -5.623 -3.433 -9.632 1.00 95.00 117 TRP A O 1
ATOM 961 N N . THR A 1 118 ? -4.796 -3.007 -11.669 1.00 94.31 118 THR A N 1
ATOM 962 C CA . THR A 1 118 ? -5.818 -3.766 -12.395 1.00 94.31 118 THR A CA 1
ATOM 963 C C . THR A 1 118 ? -5.284 -5.160 -12.734 1.00 94.31 118 THR A C 1
ATOM 965 O O . THR A 1 118 ? -4.217 -5.241 -13.332 1.00 94.31 118 THR A O 1
ATOM 968 N N . PRO A 1 119 ? -6.001 -6.262 -12.434 1.00 94.56 119 PRO A N 1
ATOM 969 C CA . PRO A 1 119 ? -5.529 -7.613 -12.742 1.00 94.56 119 PRO A CA 1
ATOM 970 C C . PRO A 1 119 ? -5.204 -7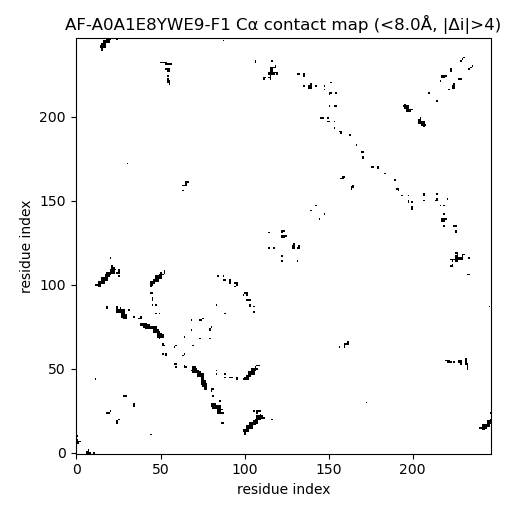.797 -14.230 1.00 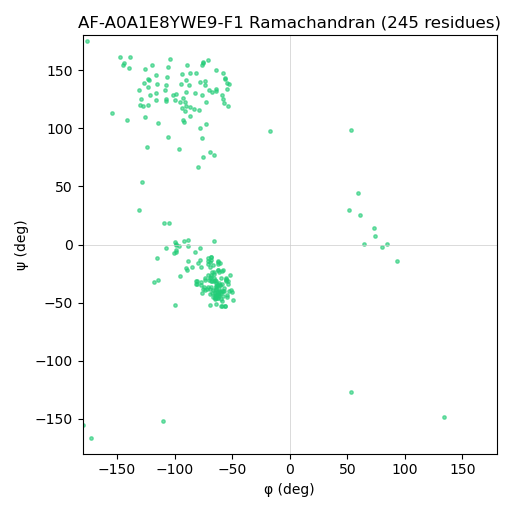94.56 119 PRO A C 1
ATOM 972 O O . PRO A 1 119 ? -5.973 -7.339 -15.085 1.00 94.56 119 PRO A O 1
ATOM 975 N N . LYS A 1 120 ? -4.159 -8.574 -14.562 1.00 93.25 120 LYS A N 1
ATOM 976 C CA . LYS A 1 120 ? -3.764 -8.844 -15.967 1.00 93.25 120 LYS A CA 1
ATOM 977 C C . LYS A 1 120 ? -4.939 -9.364 -16.802 1.00 93.25 120 LYS A C 1
ATOM 979 O O . LYS A 1 120 ? -5.151 -8.942 -17.938 1.00 93.25 120 LYS A O 1
ATOM 984 N N . ALA A 1 121 ? -5.765 -10.229 -16.212 1.00 93.19 121 ALA A N 1
ATOM 985 C CA . ALA A 1 121 ? -6.952 -10.776 -16.865 1.00 93.19 121 ALA A CA 1
ATOM 986 C C . ALA A 1 121 ? -8.017 -9.716 -17.208 1.00 93.19 121 ALA A C 1
ATOM 988 O O . ALA A 1 121 ? -8.739 -9.891 -18.186 1.00 93.19 121 ALA A O 1
ATOM 989 N N . ALA A 1 122 ? -8.149 -8.645 -16.421 1.00 93.19 122 ALA A N 1
ATOM 990 C CA . ALA A 1 122 ? -9.079 -7.554 -16.712 1.00 93.19 122 ALA A CA 1
ATOM 991 C C . ALA A 1 122 ? -8.533 -6.648 -17.825 1.00 93.19 122 ALA A C 1
ATOM 993 O O . ALA A 1 122 ? -9.268 -6.327 -18.756 1.00 93.19 122 ALA A O 1
ATOM 994 N N . LEU A 1 123 ? -7.232 -6.340 -17.789 1.00 94.12 123 LEU A N 1
ATOM 995 C CA . LEU A 1 123 ? -6.553 -5.569 -18.837 1.00 94.12 123 LEU A CA 1
ATOM 996 C C . LEU A 1 123 ? -6.600 -6.264 -20.205 1.00 94.12 123 LEU A C 1
ATOM 998 O O . LEU A 1 123 ? -6.812 -5.612 -21.219 1.00 94.12 123 LEU A O 1
ATOM 1002 N N . GLY A 1 124 ? -6.434 -7.589 -20.241 1.00 90.62 124 GLY A N 1
ATOM 1003 C CA . GLY A 1 124 ? -6.445 -8.357 -21.490 1.00 90.62 124 GLY A CA 1
ATOM 1004 C C . GLY A 1 124 ? -7.835 -8.606 -22.088 1.00 90.62 124 GLY A C 1
ATOM 1005 O O . GLY A 1 124 ? -7.934 -8.931 -23.270 1.00 90.62 124 GLY A O 1
ATOM 1006 N N . LYS A 1 125 ? -8.909 -8.483 -21.295 1.00 92.00 125 LYS A N 1
ATOM 1007 C CA . LYS A 1 125 ? -10.290 -8.710 -21.760 1.00 92.00 125 LYS A CA 1
ATOM 1008 C C . LYS A 1 125 ? -10.881 -7.508 -22.489 1.00 92.00 125 LYS A C 1
ATOM 1010 O O . LYS A 1 125 ? -11.718 -7.707 -23.366 1.00 92.00 125 LYS A O 1
ATOM 1015 N N . ASP A 1 126 ? -10.483 -6.296 -22.114 1.00 90.06 126 ASP A N 1
ATOM 1016 C CA . ASP A 1 126 ? -10.954 -5.065 -22.744 1.00 90.06 126 ASP A CA 1
ATOM 1017 C C . ASP A 1 126 ? -9.977 -4.630 -23.853 1.00 90.06 126 ASP A C 1
ATOM 1019 O O . ASP A 1 126 ? -8.822 -4.303 -23.559 1.00 90.06 126 ASP A O 1
ATOM 1023 N N . PRO A 1 127 ? -10.409 -4.581 -25.127 1.00 90.00 127 PRO A N 1
ATOM 1024 C CA . PRO A 1 127 ? -9.563 -4.121 -26.224 1.00 90.00 127 PRO A CA 1
ATOM 1025 C C . PRO A 1 127 ? -8.973 -2.718 -26.020 1.00 90.00 127 PRO A C 1
ATOM 1027 O O . PRO A 1 127 ? -7.878 -2.457 -26.513 1.00 90.00 127 PRO A O 1
ATOM 1030 N N . GLN A 1 128 ? -9.659 -1.822 -25.298 1.00 90.56 128 GLN A N 1
ATOM 1031 C CA . GLN A 1 128 ? -9.162 -0.471 -25.013 1.00 90.56 128 GLN A CA 1
ATOM 1032 C C . GLN A 1 128 ? -8.035 -0.473 -23.975 1.00 90.56 128 GLN A C 1
ATOM 1034 O O . GLN A 1 128 ? -7.156 0.384 -24.022 1.00 90.56 128 GLN A O 1
ATOM 1039 N N . LEU A 1 129 ? -8.030 -1.446 -23.059 1.00 92.88 129 LEU A N 1
ATOM 1040 C CA . LEU A 1 129 ? -7.007 -1.571 -22.015 1.00 92.88 129 LEU A CA 1
ATOM 1041 C C . LEU A 1 129 ? -5.813 -2.418 -22.461 1.00 92.88 129 LEU A C 1
ATOM 1043 O O . LEU A 1 129 ? -4.712 -2.252 -21.931 1.00 92.88 129 LEU A O 1
ATOM 1047 N N . LYS A 1 130 ? -5.993 -3.274 -23.473 1.00 92.25 130 LYS A N 1
ATOM 1048 C CA . LYS A 1 130 ? -4.921 -4.106 -24.036 1.00 92.25 130 LYS A CA 1
ATOM 1049 C C . LYS A 1 130 ? -3.709 -3.283 -24.491 1.00 92.25 130 LYS A C 1
ATOM 1051 O O . LYS A 1 130 ? -2.583 -3.754 -24.356 1.00 92.25 130 LYS A O 1
ATOM 1056 N N . PHE A 1 131 ? -3.923 -2.043 -24.942 1.00 92.62 131 PHE A N 1
ATOM 1057 C CA . PHE A 1 131 ? -2.850 -1.119 -25.323 1.00 92.62 131 PHE A CA 1
ATOM 1058 C C . PHE A 1 131 ? -1.767 -0.973 -24.242 1.00 92.62 131 PHE A C 1
ATOM 1060 O O . PHE A 1 131 ? -0.587 -0.945 -24.575 1.00 92.62 131 PHE A O 1
ATOM 1067 N N . TYR A 1 132 ? -2.131 -0.937 -22.954 1.00 93.75 132 TYR A N 1
ATOM 1068 C CA . TYR A 1 132 ? -1.141 -0.808 -21.881 1.00 93.75 132 TYR A CA 1
ATOM 1069 C C . TYR A 1 132 ? -0.211 -2.021 -21.787 1.00 93.75 132 TYR A C 1
ATOM 1071 O O . TYR A 1 132 ? 0.988 -1.859 -21.571 1.00 93.75 132 TYR A O 1
ATOM 1079 N N . MET A 1 133 ? -0.761 -3.225 -21.975 1.00 93.31 133 MET A N 1
ATOM 1080 C CA . MET A 1 133 ? 0.026 -4.458 -22.023 1.00 93.31 133 MET A CA 1
ATOM 1081 C C . MET A 1 133 ? 0.926 -4.475 -23.258 1.00 93.31 133 MET A C 1
ATOM 1083 O O . MET A 1 133 ? 2.102 -4.801 -23.151 1.00 93.31 133 MET A O 1
ATOM 1087 N N . ASP A 1 134 ? 0.383 -4.111 -24.421 1.00 93.56 134 ASP A N 1
ATOM 1088 C CA . ASP A 1 134 ? 1.115 -4.139 -25.689 1.00 93.56 134 ASP A CA 1
ATOM 1089 C C . ASP A 1 134 ? 2.282 -3.143 -25.687 1.00 93.56 134 ASP A C 1
ATOM 1091 O O . ASP A 1 134 ? 3.406 -3.526 -25.999 1.00 93.56 134 ASP A O 1
ATOM 1095 N N . ASN A 1 135 ? 2.042 -1.906 -25.241 1.00 93.50 135 ASN A N 1
ATOM 1096 C CA . ASN A 1 135 ? 3.075 -0.879 -25.113 1.00 93.50 135 ASN A CA 1
ATOM 1097 C C . ASN A 1 135 ? 4.169 -1.289 -24.116 1.00 93.50 135 ASN A C 1
ATOM 1099 O O . ASN A 1 135 ? 5.352 -1.100 -24.380 1.00 93.50 135 ASN A O 1
ATOM 1103 N N . PHE A 1 136 ? 3.797 -1.872 -22.971 1.00 94.56 136 PHE A N 1
ATOM 1104 C CA . PHE A 1 136 ? 4.785 -2.367 -22.012 1.00 94.56 136 PHE A CA 1
ATOM 1105 C C . PHE A 1 136 ? 5.620 -3.516 -22.592 1.00 94.56 136 PHE A C 1
ATOM 1107 O O . PHE A 1 136 ? 6.842 -3.509 -22.468 1.00 94.56 136 PHE A O 1
ATOM 1114 N N . ASN A 1 137 ? 4.986 -4.470 -23.277 1.00 94.62 137 ASN A N 1
ATOM 1115 C CA . ASN A 1 137 ? 5.692 -5.573 -23.928 1.00 94.62 137 ASN A CA 1
ATOM 1116 C C . ASN A 1 137 ? 6.660 -5.074 -25.011 1.00 94.62 137 ASN A C 1
ATOM 1118 O O . ASN A 1 137 ? 7.756 -5.613 -25.137 1.00 94.62 137 ASN A O 1
ATOM 1122 N N . GLU A 1 138 ? 6.282 -4.040 -25.768 1.00 96.19 138 GLU A N 1
ATOM 1123 C CA . GLU A 1 138 ? 7.161 -3.401 -26.751 1.00 96.19 138 GLU A CA 1
ATOM 1124 C C . GLU A 1 138 ? 8.382 -2.756 -26.081 1.00 96.19 138 GLU A C 1
ATOM 1126 O O . GLU A 1 138 ? 9.508 -3.003 -26.516 1.00 96.19 138 GLU A O 1
ATOM 1131 N N . ILE A 1 139 ? 8.190 -2.011 -24.986 1.00 93.62 139 ILE A N 1
ATOM 1132 C CA . ILE A 1 139 ? 9.295 -1.440 -24.194 1.00 93.62 139 ILE A CA 1
ATOM 1133 C C . ILE A 1 139 ? 10.250 -2.548 -23.740 1.00 93.62 139 ILE A C 1
ATOM 1135 O O . ILE A 1 139 ? 11.443 -2.489 -24.028 1.00 93.62 139 ILE A O 1
ATOM 1139 N N . VAL A 1 140 ? 9.723 -3.593 -23.095 1.00 95.38 140 VAL A N 1
ATOM 1140 C CA . VAL A 1 140 ? 10.532 -4.707 -22.575 1.00 95.38 140 VAL A CA 1
ATOM 1141 C C . VAL A 1 140 ? 11.257 -5.456 -23.697 1.00 95.38 140 VAL A C 1
ATOM 1143 O O . VAL A 1 140 ? 12.391 -5.882 -23.506 1.00 95.38 140 VAL A O 1
ATOM 1146 N N . SER A 1 141 ? 10.651 -5.589 -24.881 1.00 96.31 141 SER A N 1
ATOM 1147 C CA . SER A 1 141 ? 11.278 -6.273 -26.023 1.00 96.31 141 SER A CA 1
ATOM 1148 C C . SER A 1 141 ? 12.513 -5.558 -26.579 1.00 96.31 141 SER A C 1
ATOM 1150 O O . SER A 1 141 ? 13.362 -6.203 -27.192 1.00 96.31 141 SER A O 1
ATOM 1152 N N . ASN A 1 142 ? 12.619 -4.246 -26.350 1.00 95.25 142 ASN A N 1
ATOM 1153 C CA . ASN A 1 142 ? 13.737 -3.415 -26.797 1.00 95.25 142 ASN A CA 1
ATOM 1154 C C . ASN A 1 142 ? 14.779 -3.165 -25.693 1.00 95.25 142 ASN A C 1
ATOM 1156 O O . ASN A 1 142 ? 15.761 -2.463 -25.928 1.00 95.25 142 ASN A O 1
ATOM 1160 N N . LEU A 1 143 ? 14.569 -3.721 -24.499 1.00 94.69 143 LEU A N 1
ATOM 1161 C CA . LEU A 1 143 ? 15.389 -3.473 -23.320 1.00 94.69 143 LEU A CA 1
ATOM 1162 C C . LEU A 1 143 ? 16.584 -4.437 -23.251 1.00 94.69 143 LEU A C 1
ATOM 1164 O O . LEU A 1 143 ? 16.427 -5.646 -23.438 1.00 94.69 143 LEU A O 1
ATOM 1168 N N . ASP A 1 144 ? 17.775 -3.939 -22.897 1.00 94.50 144 ASP A N 1
ATOM 1169 C CA . ASP A 1 144 ? 18.864 -4.818 -22.445 1.00 94.50 144 ASP A CA 1
ATOM 1170 C C . ASP A 1 144 ? 18.575 -5.262 -21.007 1.00 94.50 144 ASP A C 1
ATOM 1172 O O . ASP A 1 144 ? 18.927 -4.581 -20.043 1.00 94.50 144 ASP A O 1
ATOM 1176 N N . LEU A 1 145 ? 17.898 -6.405 -20.866 1.00 94.06 145 LEU A N 1
ATOM 1177 C CA . LEU A 1 145 ? 17.439 -6.911 -19.569 1.00 94.06 14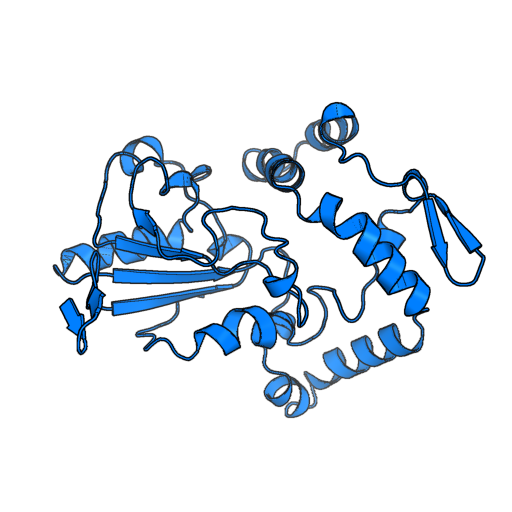5 LEU A CA 1
ATOM 1178 C C . LEU A 1 145 ? 18.581 -7.144 -18.574 1.00 94.06 145 LEU A C 1
ATOM 1180 O O . LEU A 1 145 ? 18.393 -6.919 -17.380 1.00 94.06 145 LEU A O 1
ATOM 1184 N N . ASP A 1 146 ? 19.763 -7.547 -19.043 1.00 93.25 146 ASP A N 1
ATOM 1185 C CA . ASP A 1 146 ? 20.906 -7.778 -18.155 1.00 93.25 146 ASP A CA 1
ATOM 1186 C C . ASP A 1 146 ? 21.416 -6.454 -17.576 1.00 93.25 146 ASP A C 1
ATOM 1188 O O . ASP A 1 146 ? 21.673 -6.357 -16.374 1.00 93.25 146 ASP A O 1
ATOM 1192 N N . ARG A 1 147 ? 21.502 -5.407 -18.411 1.00 92.75 147 ARG A N 1
ATOM 1193 C CA . ARG A 1 147 ? 21.850 -4.052 -17.955 1.00 92.75 147 ARG A CA 1
ATOM 1194 C C . ARG A 1 147 ? 20.777 -3.498 -17.023 1.00 92.75 147 ARG A C 1
ATOM 1196 O O . ARG A 1 147 ? 21.112 -2.991 -15.955 1.00 92.75 147 ARG A O 1
ATOM 1203 N N . TYR A 1 148 ? 19.508 -3.640 -17.396 1.00 93.12 148 TYR A N 1
ATOM 1204 C CA . TYR A 1 148 ? 18.370 -3.183 -16.603 1.00 93.12 148 TYR A CA 1
ATOM 1205 C C . TYR A 1 148 ? 18.378 -3.783 -15.194 1.00 93.12 148 TYR A C 1
ATOM 1207 O O . TYR A 1 148 ? 18.330 -3.046 -14.209 1.00 93.12 148 TYR A O 1
ATOM 1215 N N . HIS A 1 149 ? 18.471 -5.111 -15.080 1.00 91.69 149 HIS A N 1
ATOM 1216 C CA . HIS A 1 149 ? 18.449 -5.780 -13.782 1.00 91.69 149 HIS A CA 1
ATOM 1217 C C . HIS A 1 149 ? 19.661 -5.410 -12.934 1.00 91.69 149 HIS A C 1
ATOM 1219 O O . HIS A 1 149 ? 19.490 -5.087 -11.761 1.00 91.69 149 HIS A O 1
ATOM 1225 N N . ALA A 1 150 ? 20.856 -5.367 -13.526 1.00 89.88 150 ALA A N 1
ATOM 1226 C CA . ALA A 1 150 ? 22.061 -4.989 -12.799 1.00 89.88 150 ALA A CA 1
ATOM 1227 C C . ALA A 1 150 ? 21.984 -3.550 -12.261 1.00 89.88 150 ALA A C 1
ATOM 1229 O O . ALA A 1 150 ? 22.339 -3.306 -11.107 1.00 89.88 150 ALA A O 1
ATOM 1230 N N . ILE A 1 151 ? 21.465 -2.603 -13.055 1.00 86.75 151 ILE A N 1
ATOM 1231 C CA . ILE A 1 151 ? 21.224 -1.230 -12.593 1.00 86.75 151 ILE A CA 1
ATOM 1232 C C . ILE A 1 151 ? 20.179 -1.229 -11.476 1.00 86.75 151 ILE A C 1
ATOM 1234 O O . ILE A 1 151 ? 20.453 -0.682 -10.410 1.00 86.75 151 ILE A O 1
ATOM 1238 N N . LYS A 1 152 ? 19.012 -1.862 -11.670 1.00 86.06 152 LYS A N 1
ATOM 1239 C CA . LYS A 1 152 ? 17.933 -1.891 -10.665 1.00 86.06 152 LYS A CA 1
ATOM 1240 C C . LYS A 1 152 ? 18.397 -2.489 -9.345 1.00 86.06 152 LYS A C 1
ATOM 1242 O O . LYS A 1 152 ? 18.111 -1.911 -8.305 1.00 86.06 152 LYS A O 1
ATOM 1247 N N . GLU A 1 153 ? 19.129 -3.596 -9.360 1.00 85.31 153 GLU A N 1
ATOM 1248 C CA . GLU A 1 153 ? 19.685 -4.196 -8.143 1.00 85.31 153 GLU A CA 1
ATOM 1249 C C . GLU A 1 153 ? 20.639 -3.247 -7.418 1.00 85.31 153 GLU A C 1
ATOM 1251 O O . GLU A 1 153 ? 20.580 -3.132 -6.192 1.00 85.31 153 GLU A O 1
ATOM 1256 N N . ALA A 1 154 ? 21.474 -2.528 -8.165 1.00 81.81 154 ALA A N 1
ATOM 1257 C CA . ALA A 1 154 ? 22.452 -1.622 -7.589 1.00 81.81 154 ALA A CA 1
ATOM 1258 C C . ALA A 1 154 ? 21.819 -0.329 -7.046 1.00 81.81 154 ALA A C 1
ATOM 1260 O O . ALA A 1 154 ? 22.236 0.165 -5.999 1.00 81.81 154 ALA A O 1
ATOM 1261 N N . VAL A 1 155 ? 20.788 0.210 -7.709 1.00 77.19 155 VAL A N 1
ATOM 1262 C CA . VAL A 1 155 ? 20.136 1.464 -7.288 1.00 77.19 155 VAL A CA 1
ATOM 1263 C C . VAL A 1 155 ? 18.966 1.261 -6.330 1.00 77.19 155 VAL A C 1
ATOM 1265 O O . VAL A 1 155 ? 18.601 2.193 -5.616 1.00 77.19 155 VAL A O 1
ATOM 1268 N N . ARG A 1 156 ? 18.364 0.068 -6.259 1.00 76.94 156 ARG A N 1
ATOM 1269 C CA . ARG A 1 156 ? 17.194 -0.193 -5.400 1.00 76.94 156 ARG A CA 1
ATOM 1270 C C . ARG A 1 156 ? 17.430 0.181 -3.931 1.00 76.94 156 ARG A C 1
ATOM 1272 O O . ARG A 1 156 ? 16.569 0.877 -3.400 1.00 76.94 156 ARG A O 1
ATOM 1279 N N . PRO A 1 157 ? 18.579 -0.134 -3.294 1.00 71.62 157 PRO A N 1
ATOM 1280 C CA . PRO A 1 157 ? 18.856 0.309 -1.926 1.00 71.62 157 PRO A CA 1
ATOM 1281 C C . PRO A 1 157 ? 18.862 1.835 -1.745 1.00 71.62 157 PRO A C 1
ATOM 1283 O O . PRO A 1 157 ? 18.534 2.312 -0.659 1.00 71.62 157 PRO A O 1
ATOM 1286 N N . LEU A 1 158 ? 19.215 2.603 -2.788 1.00 67.31 158 LEU A N 1
ATOM 1287 C CA . LEU A 1 158 ? 19.112 4.068 -2.776 1.00 67.31 158 LEU A CA 1
ATOM 1288 C C . LEU A 1 158 ? 17.647 4.484 -2.791 1.00 67.31 158 LEU A C 1
ATOM 1290 O O . LEU A 1 158 ? 17.205 5.252 -1.943 1.00 67.31 158 LEU A O 1
ATOM 1294 N N . LEU A 1 159 ? 16.880 3.964 -3.744 1.00 64.94 159 LEU A N 1
ATOM 1295 C CA . LEU A 1 159 ? 15.503 4.397 -3.972 1.00 64.94 159 LEU A CA 1
ATOM 1296 C C . LEU A 1 159 ? 14.542 3.938 -2.866 1.00 64.94 159 LEU A C 1
ATOM 1298 O O . LEU A 1 159 ? 13.537 4.599 -2.619 1.00 64.94 159 LEU A O 1
ATOM 1302 N N . SER A 1 160 ? 14.852 2.836 -2.179 1.00 63.53 160 SER A N 1
ATOM 1303 C CA . SER A 1 160 ? 14.027 2.276 -1.105 1.00 63.53 160 SER A CA 1
ATOM 1304 C C . SER A 1 160 ? 14.396 2.780 0.295 1.00 63.53 160 SER A C 1
ATOM 1306 O O . SER A 1 160 ? 13.840 2.280 1.276 1.00 63.53 160 SER A O 1
ATOM 1308 N N . SER A 1 161 ? 15.360 3.699 0.433 1.00 63.38 161 SER A N 1
ATOM 1309 C CA . SER A 1 161 ? 15.790 4.175 1.751 1.00 63.38 161 SER A CA 1
ATOM 1310 C C . SER A 1 161 ? 14.746 5.105 2.378 1.00 63.38 161 SER A C 1
ATOM 1312 O O . SER A 1 161 ? 14.139 5.955 1.718 1.00 63.38 161 SER A O 1
ATOM 1314 N N . ARG A 1 162 ? 14.549 4.959 3.693 1.00 59.66 162 ARG A N 1
ATOM 1315 C CA . ARG A 1 162 ? 13.644 5.817 4.468 1.00 59.66 162 ARG A CA 1
ATOM 1316 C C . ARG A 1 162 ? 14.038 7.291 4.377 1.00 59.66 162 ARG A C 1
ATOM 1318 O O . ARG A 1 162 ? 13.161 8.138 4.281 1.00 59.66 162 ARG A O 1
ATOM 1325 N N . GLU A 1 163 ? 15.333 7.587 4.408 1.00 58.94 163 GLU A N 1
ATOM 1326 C CA . GLU A 1 163 ? 15.874 8.950 4.341 1.00 58.94 163 GLU A CA 1
ATOM 1327 C C . GLU A 1 163 ? 15.540 9.619 3.002 1.00 58.94 163 GLU A C 1
ATOM 1329 O O . GLU A 1 163 ? 15.103 10.767 2.986 1.00 58.94 163 GLU A O 1
ATOM 1334 N N . ASN A 1 164 ? 15.622 8.884 1.889 1.00 56.44 164 ASN A N 1
ATOM 1335 C CA . ASN A 1 164 ? 15.273 9.414 0.570 1.00 56.44 164 ASN A CA 1
ATOM 1336 C C . ASN A 1 164 ? 13.761 9.619 0.413 1.00 56.44 164 ASN A C 1
ATOM 1338 O O . ASN A 1 164 ? 13.330 10.623 -0.156 1.00 56.44 164 ASN A O 1
ATOM 1342 N N . TYR A 1 165 ? 12.945 8.732 0.989 1.00 56.47 165 TYR A N 1
ATOM 1343 C CA . TYR A 1 165 ? 11.494 8.920 1.042 1.00 56.47 165 TYR A CA 1
ATOM 1344 C C . TYR A 1 165 ? 11.100 10.101 1.956 1.00 56.47 165 TYR A C 1
ATOM 1346 O O . TYR A 1 165 ? 10.263 10.931 1.597 1.00 56.47 165 TYR A O 1
ATOM 1354 N N . GLU A 1 166 ? 11.740 10.255 3.121 1.00 55.41 166 GLU A N 1
ATOM 1355 C CA . GLU A 1 166 ? 11.576 11.431 3.986 1.00 55.41 166 GLU A CA 1
ATOM 1356 C C . GLU A 1 166 ? 12.125 12.714 3.322 1.00 55.41 166 GLU A C 1
ATOM 1358 O O . GLU A 1 166 ? 11.593 13.794 3.566 1.00 55.41 166 GLU A O 1
ATOM 1363 N N . GLY A 1 167 ? 13.084 12.639 2.398 1.00 51.34 167 GLY A N 1
ATOM 1364 C CA . GLY A 1 167 ? 13.494 13.771 1.555 1.00 51.34 167 GLY A CA 1
ATOM 1365 C C . GLY A 1 167 ? 12.336 14.342 0.724 1.00 51.34 167 GLY A C 1
ATOM 1366 O O . GLY A 1 167 ? 12.137 15.560 0.676 1.00 51.34 167 GLY A O 1
ATOM 1367 N N . PHE A 1 168 ? 11.479 13.474 0.174 1.00 41.78 168 PHE A N 1
ATOM 1368 C CA . PHE A 1 168 ? 10.219 13.875 -0.470 1.00 41.78 168 PHE A CA 1
ATOM 1369 C C . PHE A 1 168 ? 9.174 14.412 0.527 1.00 41.78 168 PHE A C 1
ATOM 1371 O O . PHE A 1 168 ? 8.279 15.167 0.138 1.00 41.78 168 PHE A O 1
ATOM 1378 N N . SER A 1 169 ? 9.298 14.127 1.830 1.00 47.06 169 SER A N 1
ATOM 1379 C CA . SER A 1 169 ? 8.362 14.630 2.849 1.00 47.06 169 SER A CA 1
ATOM 1380 C C . SER A 1 169 ? 8.368 16.146 3.017 1.00 47.06 169 SER A C 1
ATOM 1382 O O . SER A 1 169 ? 7.334 16.742 3.329 1.00 47.06 169 SER A O 1
ATOM 1384 N N . HIS A 1 170 ? 9.511 16.791 2.773 1.00 40.62 170 HIS A N 1
ATOM 1385 C CA . HIS A 1 170 ? 9.603 18.248 2.777 1.00 40.62 170 HIS A CA 1
ATOM 1386 C C . HIS A 1 170 ? 8.847 18.875 1.602 1.00 40.62 170 HIS A C 1
ATOM 1388 O O . HIS A 1 170 ? 8.341 19.989 1.739 1.00 40.62 170 HIS A O 1
ATOM 1394 N N . VAL A 1 171 ? 8.725 18.152 0.484 1.00 43.69 171 VAL A N 1
ATOM 1395 C CA . VAL A 1 171 ? 7.955 18.566 -0.697 1.00 43.69 171 VAL A CA 1
ATOM 1396 C C . VAL A 1 171 ? 6.452 18.455 -0.428 1.00 43.69 171 VAL A C 1
ATOM 1398 O O . VAL A 1 171 ? 5.705 19.355 -0.804 1.00 43.69 171 VAL A O 1
ATOM 1401 N N . ILE A 1 172 ? 6.017 17.406 0.283 1.00 46.09 172 ILE A N 1
ATOM 1402 C CA . ILE A 1 172 ? 4.605 17.202 0.659 1.00 46.09 172 ILE A CA 1
ATOM 1403 C C . ILE A 1 172 ? 4.152 18.191 1.746 1.00 46.09 172 ILE A C 1
ATOM 1405 O O . ILE A 1 172 ? 3.040 18.705 1.666 1.00 46.09 172 ILE A O 1
ATOM 1409 N N . LYS A 1 173 ? 5.001 18.519 2.733 1.00 43.72 173 LYS A N 1
ATOM 1410 C CA . LYS A 1 173 ? 4.675 19.548 3.743 1.00 43.72 173 LYS A CA 1
ATOM 1411 C C . LYS A 1 173 ? 4.595 20.966 3.166 1.00 43.72 173 LYS A C 1
ATOM 1413 O O . LYS A 1 173 ? 3.837 21.779 3.683 1.00 43.72 173 LYS A O 1
ATOM 1418 N N . ASN A 1 174 ? 5.378 21.269 2.129 1.00 40.94 174 ASN A N 1
ATOM 1419 C CA . ASN A 1 174 ? 5.568 22.627 1.613 1.00 40.94 174 ASN A CA 1
ATOM 1420 C C . ASN A 1 174 ? 5.329 22.706 0.100 1.00 40.94 174 ASN A C 1
ATOM 1422 O O . ASN A 1 174 ? 6.231 23.151 -0.608 1.00 40.94 174 ASN A O 1
ATOM 1426 N N . THR A 1 175 ? 4.164 22.250 -0.382 1.00 46.41 175 THR A N 1
ATOM 1427 C CA . THR A 1 175 ? 3.719 22.290 -1.791 1.00 46.41 175 THR A CA 1
ATOM 1428 C C . THR A 1 175 ? 4.532 23.275 -2.649 1.00 46.41 175 THR A C 1
ATOM 1430 O O . THR A 1 175 ? 4.290 24.478 -2.621 1.00 46.41 175 THR A O 1
ATOM 1433 N N . TYR A 1 176 ? 5.520 22.731 -3.370 1.00 44.41 176 TYR A N 1
ATOM 1434 C CA . TYR A 1 176 ? 6.481 23.394 -4.265 1.00 44.41 176 TYR A CA 1
ATOM 1435 C C . TYR A 1 176 ? 7.289 24.586 -3.704 1.00 44.41 176 TYR A C 1
ATOM 1437 O O . TYR A 1 176 ? 6.904 25.746 -3.833 1.00 44.41 176 TYR A O 1
ATOM 1445 N N . LEU A 1 177 ? 8.530 24.309 -3.279 1.00 35.84 177 LEU A N 1
ATOM 1446 C CA . LEU A 1 177 ? 9.635 25.278 -3.292 1.00 35.84 177 LEU A CA 1
ATOM 1447 C C . LEU A 1 177 ? 10.879 24.648 -3.958 1.00 35.84 177 LEU A C 1
ATOM 1449 O O . LEU A 1 177 ? 11.394 23.652 -3.447 1.00 35.84 177 LEU A O 1
ATOM 1453 N N . PRO A 1 178 ? 11.397 25.221 -5.065 1.00 39.75 178 PRO A N 1
ATOM 1454 C CA . PRO A 1 178 ? 12.605 24.744 -5.756 1.00 39.75 178 PRO A CA 1
ATOM 1455 C C . PRO A 1 178 ? 13.841 24.565 -4.856 1.00 39.75 178 PRO A C 1
ATOM 1457 O O . PRO A 1 178 ? 14.678 23.710 -5.122 1.00 39.75 178 PRO A O 1
ATOM 1460 N N . SER A 1 179 ? 13.921 25.299 -3.743 1.00 43.62 179 SER A N 1
ATOM 1461 C CA . SER A 1 179 ? 15.030 25.252 -2.778 1.00 43.62 179 SER A CA 1
ATOM 1462 C C . SER A 1 179 ? 15.147 23.945 -1.981 1.00 43.62 179 SER A C 1
ATOM 1464 O O . SER A 1 179 ? 16.140 23.730 -1.287 1.00 43.62 179 SER A O 1
ATOM 1466 N N . VAL A 1 180 ? 14.146 23.061 -2.047 1.00 41.34 180 VAL A N 1
ATOM 1467 C CA . VAL A 1 180 ? 14.195 21.734 -1.409 1.00 41.34 180 VAL A CA 1
ATOM 1468 C C . VAL A 1 180 ? 14.980 20.735 -2.266 1.00 41.34 180 VAL A C 1
ATOM 1470 O O . VAL A 1 180 ? 15.712 19.916 -1.715 1.00 41.34 180 VAL A O 1
ATOM 1473 N N . LEU A 1 181 ? 14.909 20.849 -3.598 1.00 39.41 181 LEU A N 1
ATOM 1474 C CA . LEU A 1 181 ? 15.673 19.997 -4.520 1.00 39.41 181 LEU A CA 1
ATOM 1475 C C . LEU A 1 181 ? 17.186 20.219 -4.373 1.00 39.41 181 LEU A C 1
ATOM 1477 O O . LEU A 1 181 ? 17.950 19.259 -4.392 1.00 39.41 181 LEU A O 1
ATOM 1481 N N . GLU A 1 182 ? 17.605 21.462 -4.121 1.00 44.22 182 GLU A N 1
ATOM 1482 C CA . GLU A 1 182 ? 19.010 21.812 -3.864 1.00 44.22 182 GLU A CA 1
ATOM 1483 C C . GLU A 1 182 ? 19.551 21.197 -2.562 1.00 44.22 182 GLU A C 1
ATOM 1485 O O . GLU A 1 182 ? 20.739 20.907 -2.461 1.00 44.22 182 GLU A O 1
ATOM 1490 N N . LYS A 1 183 ? 18.692 20.959 -1.559 1.00 41.84 183 LYS A N 1
ATOM 1491 C CA . LYS A 1 183 ? 19.105 20.359 -0.277 1.00 41.84 183 LYS A CA 1
ATOM 1492 C C . LYS A 1 183 ? 19.224 18.840 -0.336 1.00 41.84 183 LYS A C 1
ATOM 1494 O O . LYS A 1 183 ? 20.111 18.298 0.309 1.00 41.84 183 LYS A O 1
ATOM 1499 N N . ILE A 1 184 ? 18.383 18.171 -1.127 1.00 41.34 184 ILE A N 1
ATOM 1500 C CA . ILE A 1 184 ? 18.488 16.721 -1.373 1.00 41.34 184 ILE A CA 1
ATOM 1501 C C . ILE A 1 184 ? 19.804 16.395 -2.098 1.00 41.34 184 ILE A C 1
ATOM 1503 O O . ILE A 1 184 ? 20.423 15.373 -1.829 1.00 41.34 184 ILE A O 1
ATOM 1507 N N . GLN A 1 185 ? 20.276 17.296 -2.963 1.00 44.09 185 GLN A N 1
ATOM 1508 C CA . GLN A 1 185 ? 21.569 17.158 -3.639 1.00 44.09 185 GLN A CA 1
ATOM 1509 C C . GLN A 1 185 ? 22.784 17.359 -2.714 1.00 44.09 185 GLN A C 1
ATOM 1511 O O . GLN A 1 185 ? 23.887 16.977 -3.091 1.00 44.09 185 GLN A O 1
ATOM 1516 N N . ALA A 1 186 ? 22.607 17.952 -1.529 1.00 42.09 186 ALA A N 1
ATOM 1517 C CA . ALA A 1 186 ? 23.707 18.375 -0.660 1.00 42.09 186 ALA A CA 1
ATOM 1518 C C . ALA A 1 186 ? 24.041 17.398 0.486 1.00 42.09 186 ALA A C 1
ATOM 1520 O O . ALA A 1 186 ? 25.024 17.623 1.192 1.00 42.09 186 ALA A O 1
ATOM 1521 N N . ASP A 1 187 ? 23.252 16.339 0.699 1.00 42.50 187 ASP A N 1
ATOM 1522 C CA . ASP A 1 187 ? 23.478 15.385 1.793 1.00 42.50 187 ASP A CA 1
ATOM 1523 C C . ASP A 1 187 ? 24.268 14.149 1.322 1.00 42.50 187 ASP A C 1
ATOM 1525 O O . ASP A 1 187 ? 23.720 13.094 1.003 1.00 42.50 187 ASP A O 1
ATOM 1529 N N . GLU A 1 188 ? 25.595 14.291 1.256 1.00 43.53 188 GLU A N 1
ATOM 1530 C CA . GLU A 1 188 ? 26.526 13.199 0.923 1.00 43.53 188 GLU A CA 1
ATOM 1531 C C . GLU A 1 188 ? 26.565 12.088 1.996 1.00 43.53 188 GLU A C 1
ATOM 1533 O O . GLU A 1 188 ? 27.021 10.978 1.718 1.00 43.53 188 GLU A O 1
ATOM 1538 N N . ALA A 1 189 ? 26.096 12.348 3.224 1.00 40.19 189 ALA A N 1
ATOM 1539 C CA . ALA A 1 189 ? 26.225 11.425 4.356 1.00 40.19 189 ALA A CA 1
ATOM 1540 C C . ALA A 1 189 ? 25.119 10.353 4.418 1.00 40.19 189 ALA A C 1
ATOM 1542 O O . ALA A 1 189 ? 25.322 9.315 5.052 1.00 40.19 189 ALA A O 1
ATOM 1543 N N . ALA A 1 190 ? 23.987 10.581 3.745 1.00 41.72 190 ALA A N 1
ATOM 1544 C CA . ALA A 1 190 ? 22.861 9.646 3.635 1.00 41.72 190 ALA A CA 1
ATOM 1545 C C . ALA A 1 190 ? 22.987 8.663 2.451 1.00 41.72 190 ALA A C 1
ATOM 1547 O O . ALA A 1 190 ? 22.130 7.801 2.248 1.00 41.72 190 ALA A O 1
ATOM 1548 N N . GLN A 1 191 ? 24.053 8.765 1.648 1.00 43.31 191 GLN A N 1
ATOM 1549 C CA . GLN A 1 191 ? 24.257 7.857 0.524 1.00 43.31 191 GLN A CA 1
ATOM 1550 C C . GLN A 1 191 ? 24.811 6.510 1.028 1.00 43.31 191 GLN A C 1
ATOM 1552 O O . GLN A 1 191 ? 25.921 6.470 1.573 1.00 43.31 191 GLN A O 1
ATOM 1557 N N . PRO A 1 192 ? 24.086 5.380 0.882 1.00 43.19 192 PRO A N 1
ATOM 1558 C CA . PRO A 1 192 ? 24.639 4.068 1.183 1.00 43.19 192 PRO A CA 1
ATOM 1559 C C . PRO A 1 192 ? 25.954 3.876 0.425 1.00 43.19 192 PRO A C 1
ATOM 1561 O O . PRO A 1 192 ? 26.065 4.230 -0.748 1.00 43.19 192 PRO A O 1
ATOM 1564 N N . LYS A 1 193 ? 26.951 3.295 1.106 1.00 46.72 193 LYS A N 1
ATOM 1565 C CA . LYS A 1 193 ? 28.237 2.889 0.518 1.00 46.72 193 LYS A CA 1
ATOM 1566 C C . LYS A 1 193 ? 28.012 1.767 -0.494 1.00 46.72 193 LYS A C 1
ATOM 1568 O O . LYS A 1 193 ? 28.233 0.594 -0.198 1.00 46.72 193 LYS A O 1
ATOM 1573 N N . LEU A 1 194 ? 27.523 2.133 -1.666 1.00 52.78 194 LEU A N 1
ATOM 1574 C CA . LEU A 1 194 ? 27.405 1.258 -2.815 1.00 52.78 194 LEU A CA 1
ATOM 1575 C C . LEU A 1 194 ? 28.772 1.059 -3.455 1.00 52.78 194 LEU A C 1
ATOM 1577 O O . LEU A 1 194 ? 29.677 1.884 -3.320 1.00 52.78 194 LEU A O 1
ATOM 1581 N N . ALA A 1 195 ? 28.930 -0.064 -4.150 1.00 56.09 195 ALA A N 1
ATOM 1582 C CA . ALA A 1 195 ? 30.045 -0.205 -5.067 1.00 56.09 195 ALA A CA 1
ATOM 1583 C C . ALA A 1 195 ? 29.941 0.919 -6.106 1.00 56.09 195 ALA A C 1
ATOM 1585 O O . ALA A 1 195 ? 28.894 1.084 -6.715 1.00 56.09 195 ALA A O 1
ATOM 1586 N N . ASN A 1 196 ? 31.012 1.684 -6.328 1.00 68.62 196 ASN A N 1
ATOM 1587 C CA . ASN A 1 196 ? 30.983 2.786 -7.301 1.00 68.62 196 ASN A CA 1
ATOM 1588 C C . ASN A 1 196 ? 30.713 2.300 -8.737 1.00 68.62 196 ASN A C 1
ATOM 1590 O O . ASN A 1 196 ? 30.412 3.099 -9.611 1.00 68.62 196 ASN A O 1
ATOM 1594 N N . TRP A 1 197 ? 30.842 1.000 -9.002 1.00 76.12 197 TRP A N 1
ATOM 1595 C CA . TRP A 1 197 ? 30.620 0.421 -10.315 1.00 76.12 197 TRP A CA 1
ATOM 1596 C C . TRP A 1 197 ? 29.992 -0.970 -10.230 1.00 76.12 197 TRP A C 1
ATOM 1598 O O . TRP A 1 197 ? 30.186 -1.695 -9.252 1.00 76.12 197 TRP A O 1
ATOM 1608 N N . ILE A 1 198 ? 29.294 -1.344 -11.298 1.00 84.56 198 ILE A N 1
ATOM 1609 C CA . ILE A 1 198 ? 28.822 -2.703 -11.589 1.00 84.56 198 ILE A CA 1
ATOM 1610 C C . ILE A 1 198 ? 29.433 -3.174 -12.908 1.00 84.56 198 ILE A C 1
ATOM 1612 O O . ILE A 1 198 ? 29.811 -2.354 -13.742 1.00 84.56 198 ILE A O 1
ATOM 1616 N N . GLU A 1 199 ? 29.560 -4.484 -13.099 1.00 86.00 199 GLU A N 1
ATOM 1617 C CA . GLU A 1 199 ? 30.030 -5.057 -14.362 1.00 86.00 199 GLU A CA 1
ATOM 1618 C C . GLU A 1 199 ? 28.932 -5.904 -14.995 1.00 86.00 199 GLU A C 1
ATOM 1620 O O . GLU A 1 199 ? 28.413 -6.831 -14.376 1.00 86.00 199 GLU A O 1
ATOM 1625 N N . VAL A 1 200 ? 28.586 -5.576 -16.237 1.00 87.00 200 VAL A N 1
ATOM 1626 C CA . VAL A 1 200 ? 27.535 -6.237 -17.013 1.00 87.00 200 VAL A CA 1
ATOM 1627 C C . VAL A 1 200 ? 28.134 -6.639 -18.348 1.00 87.00 200 VAL A C 1
ATOM 1629 O O . VAL A 1 200 ? 28.608 -5.789 -19.093 1.00 87.00 200 VAL A O 1
ATOM 1632 N N . LYS A 1 201 ? 28.152 -7.940 -18.658 1.00 87.12 201 LYS A N 1
ATOM 1633 C CA . LYS A 1 201 ? 28.697 -8.469 -19.928 1.00 87.12 201 LYS A CA 1
ATOM 1634 C C . LYS A 1 201 ? 30.125 -7.977 -20.258 1.00 87.12 201 LYS A C 1
ATOM 1636 O O . LYS A 1 201 ? 30.490 -7.874 -21.426 1.00 87.12 201 LYS A O 1
ATOM 1641 N N . GLY A 1 202 ? 30.942 -7.695 -19.241 1.00 83.69 202 GLY A N 1
ATOM 1642 C CA . GLY A 1 202 ? 32.308 -7.176 -19.396 1.00 83.69 202 GLY A CA 1
ATOM 1643 C C . GLY A 1 202 ? 32.416 -5.652 -19.557 1.00 83.69 202 GLY A C 1
ATOM 1644 O O . GLY A 1 202 ? 33.527 -5.135 -19.674 1.00 83.69 202 GLY A O 1
ATOM 1645 N N . GLU A 1 203 ? 31.300 -4.920 -19.538 1.00 87.31 203 GLU A N 1
ATOM 1646 C CA . GLU A 1 203 ? 31.263 -3.458 -19.438 1.00 87.31 203 GLU A CA 1
ATOM 1647 C C . GLU A 1 203 ? 31.204 -3.040 -17.967 1.00 87.31 203 GLU A C 1
ATOM 1649 O O . GLU A 1 203 ? 30.369 -3.534 -17.211 1.00 87.31 203 GLU A O 1
ATOM 1654 N N . LYS A 1 204 ? 32.065 -2.101 -17.559 1.00 88.38 204 LYS A N 1
ATOM 1655 C CA . LYS A 1 204 ? 31.980 -1.466 -16.240 1.00 88.38 204 LYS A CA 1
ATOM 1656 C C . LYS A 1 204 ? 31.120 -0.213 -16.316 1.00 88.38 204 LYS A C 1
ATOM 1658 O O . LYS A 1 204 ? 31.461 0.717 -17.039 1.00 88.38 204 LYS A O 1
ATOM 1663 N N 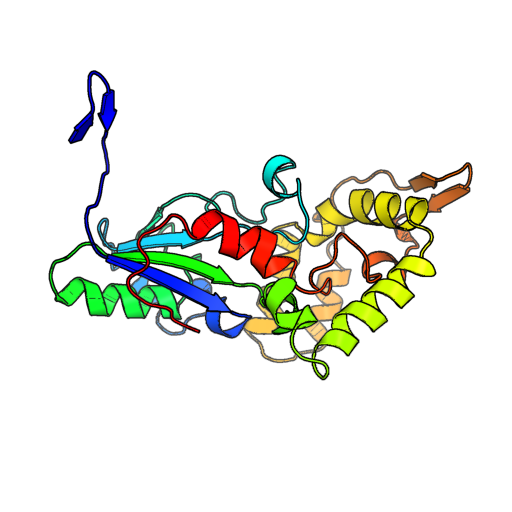. ILE A 1 205 ? 30.066 -0.178 -15.515 1.00 85.12 205 ILE A N 1
ATOM 1664 C CA . ILE A 1 205 ? 29.119 0.931 -15.413 1.00 85.12 205 ILE A CA 1
ATOM 1665 C C . ILE A 1 205 ? 29.371 1.644 -14.087 1.00 85.12 205 ILE A C 1
ATOM 1667 O O . ILE A 1 205 ? 29.320 1.005 -13.037 1.00 85.12 205 ILE A O 1
ATOM 1671 N N . ASN A 1 206 ? 29.636 2.950 -14.123 1.00 83.94 206 ASN A N 1
ATOM 1672 C CA . ASN A 1 206 ? 29.775 3.768 -12.921 1.00 83.94 206 ASN A CA 1
ATOM 1673 C C . ASN A 1 206 ? 28.388 4.203 -12.422 1.00 83.94 206 ASN A C 1
ATOM 1675 O O . ASN A 1 206 ? 27.683 4.931 -13.118 1.00 83.94 206 ASN A O 1
ATOM 1679 N N . ILE A 1 207 ? 27.997 3.779 -11.217 1.00 78.31 207 ILE A N 1
ATOM 1680 C CA . ILE A 1 207 ? 26.661 4.070 -10.671 1.00 78.31 207 ILE A CA 1
ATOM 1681 C C . ILE A 1 207 ? 26.468 5.576 -10.464 1.00 78.31 207 ILE A C 1
ATOM 1683 O O . ILE A 1 207 ? 25.375 6.084 -10.694 1.00 78.31 207 ILE A O 1
ATOM 1687 N N . SER A 1 208 ? 27.518 6.311 -10.076 1.00 74.56 208 SER A N 1
ATOM 1688 C CA . SER A 1 208 ? 27.412 7.755 -9.818 1.00 74.56 208 SER A CA 1
ATOM 1689 C C . SER A 1 208 ? 27.221 8.592 -11.085 1.00 74.56 208 SER A C 1
ATOM 1691 O O . SER A 1 208 ? 26.914 9.775 -10.990 1.00 74.56 208 SER A O 1
ATOM 1693 N N . GLU A 1 209 ? 27.461 8.006 -12.259 1.00 77.44 209 GLU A N 1
ATOM 1694 C CA . GLU A 1 209 ? 27.323 8.673 -13.559 1.00 77.44 209 GLU A CA 1
ATOM 1695 C C . GLU A 1 209 ? 25.996 8.339 -14.253 1.00 77.44 209 GLU A C 1
ATOM 1697 O O . GLU A 1 209 ? 25.699 8.924 -15.294 1.00 77.44 209 GLU A O 1
ATOM 1702 N N . LEU A 1 210 ? 25.188 7.434 -13.683 1.00 74.19 210 LEU A N 1
ATOM 1703 C CA . LEU A 1 210 ? 23.883 7.088 -14.237 1.00 74.19 210 LEU A CA 1
ATOM 1704 C C . LEU A 1 210 ? 22.942 8.292 -14.214 1.00 74.19 210 LEU A C 1
ATOM 1706 O O . LEU A 1 210 ? 22.775 8.979 -13.202 1.00 74.19 210 LEU A O 1
ATOM 1710 N N . THR A 1 211 ? 22.267 8.512 -15.334 1.00 76.81 211 THR A N 1
ATOM 1711 C CA . THR A 1 211 ? 21.201 9.507 -15.425 1.00 76.81 211 THR A CA 1
ATOM 1712 C C . THR A 1 211 ? 19.955 9.053 -14.659 1.00 76.81 211 THR A C 1
ATOM 1714 O O . THR A 1 211 ? 19.731 7.865 -14.418 1.00 76.81 211 THR A O 1
ATOM 1717 N N . TYR A 1 212 ? 19.087 10.003 -14.294 1.00 70.56 212 TYR A N 1
ATOM 1718 C CA . TYR A 1 212 ? 17.793 9.675 -13.682 1.00 70.56 212 TYR A CA 1
ATOM 1719 C C . TYR A 1 212 ? 16.951 8.750 -14.571 1.00 70.56 212 TYR A C 1
ATOM 1721 O O . TYR A 1 212 ? 16.288 7.846 -14.069 1.00 70.56 212 TYR A O 1
ATOM 1729 N N . GLU A 1 213 ? 17.006 8.951 -15.886 1.00 74.62 213 GLU A N 1
ATOM 1730 C CA . GLU A 1 213 ? 16.297 8.137 -16.874 1.00 74.62 213 GLU A CA 1
ATOM 1731 C C . GLU A 1 213 ? 16.799 6.690 -16.868 1.00 74.62 213 GLU A C 1
ATOM 1733 O O . GLU A 1 213 ? 15.982 5.778 -16.789 1.00 74.62 213 GLU A O 1
ATOM 1738 N N . GLU A 1 214 ? 18.116 6.466 -16.828 1.00 79.00 214 GLU A N 1
ATOM 1739 C CA . GLU A 1 214 ? 18.694 5.116 -16.725 1.00 79.00 214 GLU A CA 1
ATOM 1740 C C . GLU A 1 214 ? 18.333 4.423 -15.402 1.00 79.00 214 GLU A C 1
ATOM 1742 O O . GLU A 1 214 ? 18.032 3.232 -15.375 1.00 79.00 214 GLU A O 1
ATOM 1747 N N . MET A 1 215 ? 18.304 5.157 -14.285 1.00 74.75 215 MET A N 1
ATOM 1748 C CA . MET A 1 215 ? 17.913 4.590 -12.985 1.00 74.75 215 MET A CA 1
ATOM 1749 C C . MET A 1 215 ? 16.412 4.256 -12.910 1.00 74.75 215 MET A C 1
ATOM 1751 O O . MET A 1 215 ? 15.988 3.327 -12.208 1.00 74.75 215 MET A O 1
ATOM 1755 N N . THR A 1 216 ? 15.586 5.018 -13.629 1.00 73.94 216 THR A N 1
ATOM 1756 C CA . THR A 1 216 ? 14.116 4.926 -13.600 1.00 73.94 216 THR A CA 1
ATOM 1757 C C . THR A 1 216 ? 13.513 4.344 -14.874 1.00 73.94 216 THR A C 1
ATOM 1759 O O . THR A 1 216 ? 12.306 4.459 -15.098 1.00 73.94 216 THR A O 1
ATOM 1762 N N . GLU A 1 217 ? 14.336 3.660 -15.669 1.00 85.88 217 GLU A N 1
ATOM 1763 C CA . GLU A 1 217 ? 13.903 2.975 -16.879 1.00 85.88 217 GLU A CA 1
ATOM 1764 C C . GLU A 1 217 ? 12.754 2.005 -16.565 1.00 85.88 217 GLU A C 1
ATOM 1766 O O . GLU A 1 217 ? 12.728 1.344 -15.514 1.00 85.88 217 GLU A O 1
ATOM 1771 N N . VAL A 1 218 ? 11.765 1.972 -17.460 1.00 88.81 218 VAL A N 1
ATOM 1772 C CA . VAL A 1 218 ? 10.545 1.174 -17.305 1.00 88.81 218 VAL A CA 1
ATOM 1773 C C . VAL A 1 218 ? 10.824 -0.259 -17.739 1.00 88.81 218 VAL A C 1
ATOM 1775 O O . VAL A 1 218 ? 11.324 -0.490 -18.834 1.00 88.81 218 VAL A O 1
ATOM 1778 N N . GLY A 1 219 ? 10.457 -1.229 -16.902 1.00 93.19 219 GLY A N 1
ATOM 1779 C CA . GLY A 1 219 ? 10.672 -2.645 -17.188 1.00 93.19 219 GLY A CA 1
ATOM 1780 C C . GLY A 1 219 ? 10.011 -3.572 -16.160 1.00 93.19 219 GLY A C 1
ATOM 1781 O O . GLY A 1 219 ? 9.201 -3.099 -15.364 1.00 93.19 219 GLY A O 1
ATOM 1782 N N . PRO A 1 220 ? 10.355 -4.876 -16.153 1.00 91.62 220 PRO A N 1
ATOM 1783 C CA . PRO A 1 220 ? 9.697 -5.925 -15.348 1.00 91.62 220 PRO A CA 1
ATOM 1784 C C . PRO A 1 220 ? 9.843 -5.826 -13.816 1.00 91.62 220 PRO A C 1
ATOM 1786 O O . PRO A 1 220 ? 9.447 -6.733 -13.092 1.00 91.62 220 PRO A O 1
ATOM 1789 N N . GLN A 1 221 ? 10.492 -4.779 -13.304 1.00 91.38 221 GLN A N 1
ATOM 1790 C CA . GLN A 1 221 ? 10.636 -4.497 -11.870 1.00 91.38 221 GLN A CA 1
ATOM 1791 C C . GLN A 1 221 ? 10.263 -3.043 -11.550 1.00 91.38 221 GLN A C 1
ATOM 1793 O O . GLN A 1 221 ? 10.845 -2.421 -10.659 1.00 91.38 221 GLN A O 1
ATOM 1798 N N . ASP A 1 222 ? 9.347 -2.474 -12.3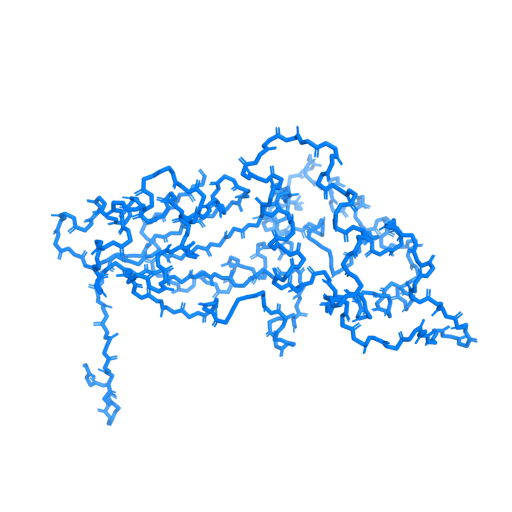36 1.00 89.62 222 ASP A N 1
ATOM 1799 C CA . ASP A 1 222 ? 8.875 -1.102 -12.199 1.00 89.62 222 ASP A CA 1
ATOM 1800 C C . ASP A 1 222 ? 7.383 -1.063 -11.849 1.00 89.62 222 ASP A C 1
ATOM 1802 O O . ASP A 1 222 ? 6.580 -1.861 -12.332 1.00 89.62 222 ASP A O 1
ATOM 1806 N N . VAL A 1 223 ? 6.980 -0.075 -11.051 1.00 88.12 223 VAL A N 1
ATOM 1807 C CA . VAL A 1 223 ? 5.573 0.148 -10.677 1.00 88.12 223 VAL A CA 1
ATOM 1808 C C . VAL A 1 223 ? 4.669 0.459 -11.872 1.00 88.12 223 VAL A C 1
ATOM 1810 O O . VAL A 1 223 ? 3.445 0.387 -11.757 1.00 88.12 223 VAL A O 1
ATOM 1813 N N . LYS A 1 224 ? 5.243 0.833 -13.020 1.00 88.94 224 LYS A N 1
ATOM 1814 C CA . LYS A 1 224 ? 4.525 1.038 -14.283 1.00 88.94 224 LYS A CA 1
ATOM 1815 C C . LYS A 1 224 ? 4.280 -0.263 -15.047 1.00 88.94 224 LYS A C 1
ATOM 1817 O O . LYS A 1 224 ? 3.565 -0.208 -16.048 1.00 88.94 224 LYS A O 1
ATOM 1822 N N . GLU A 1 225 ? 4.822 -1.405 -14.608 1.00 94.38 225 GLU A N 1
ATOM 1823 C CA . GLU A 1 225 ? 4.404 -2.697 -15.154 1.00 94.38 225 GLU A CA 1
ATOM 1824 C C . GLU A 1 225 ? 2.886 -2.861 -14.944 1.00 94.38 225 GLU A C 1
ATOM 1826 O O . GLU A 1 225 ? 2.382 -2.764 -13.819 1.00 94.38 225 GLU A O 1
ATOM 1831 N N . PRO A 1 226 ? 2.121 -3.125 -16.016 1.00 95.31 226 PRO A N 1
ATOM 1832 C CA . PRO A 1 226 ? 0.701 -3.394 -15.892 1.00 95.31 226 PRO A CA 1
ATOM 1833 C C . PRO A 1 226 ? 0.406 -4.533 -14.907 1.00 95.31 226 PRO A C 1
ATOM 1835 O O . PRO A 1 226 ? 0.997 -5.612 -14.975 1.00 95.31 226 PRO A O 1
ATOM 1838 N N . ALA A 1 227 ? -0.572 -4.301 -14.032 1.00 96.00 227 ALA A N 1
ATOM 1839 C CA . ALA A 1 227 ? -1.016 -5.203 -12.971 1.00 96.00 227 ALA A CA 1
ATOM 1840 C C . ALA A 1 227 ? -0.011 -5.521 -11.853 1.00 96.00 227 ALA A C 1
ATOM 1842 O O . ALA A 1 227 ? -0.364 -6.290 -10.958 1.00 96.00 227 ALA A O 1
ATOM 1843 N N . CYS A 1 228 ? 1.210 -4.981 -11.857 1.00 96.25 228 CYS A N 1
ATOM 1844 C CA . CYS A 1 228 ? 2.225 -5.430 -10.904 1.00 96.25 228 CYS A CA 1
ATOM 1845 C C . CYS A 1 228 ? 1.806 -5.223 -9.439 1.00 96.25 228 CYS A C 1
ATOM 1847 O O . CYS A 1 228 ? 1.918 -6.138 -8.629 1.00 96.25 228 CYS A O 1
ATOM 1849 N N . LEU A 1 229 ? 1.196 -4.086 -9.104 1.00 95.69 229 LEU A N 1
ATOM 1850 C CA . LEU A 1 229 ? 0.741 -3.795 -7.740 1.00 95.69 229 LEU A CA 1
ATOM 1851 C C . LEU A 1 229 ? -0.503 -4.597 -7.358 1.00 95.69 229 LEU A C 1
ATOM 1853 O O . LEU A 1 229 ? -0.668 -4.962 -6.193 1.00 95.69 229 LEU A O 1
ATOM 1857 N N . PHE A 1 230 ? -1.363 -4.935 -8.324 1.00 95.44 230 PHE A N 1
ATOM 1858 C CA . PHE A 1 230 ? -2.432 -5.897 -8.074 1.00 95.44 230 PHE A CA 1
ATOM 1859 C C . PHE A 1 230 ? -1.847 -7.239 -7.625 1.00 95.44 230 PHE A C 1
ATOM 1861 O O . PHE A 1 230 ? -2.222 -7.742 -6.568 1.00 95.44 230 PHE A O 1
ATOM 1868 N N . GLU A 1 231 ? -0.909 -7.791 -8.394 1.00 95.56 231 GLU A N 1
ATOM 1869 C CA . GLU A 1 231 ? -0.336 -9.113 -8.124 1.00 95.56 231 GLU A CA 1
ATOM 1870 C C . GLU A 1 231 ? 0.527 -9.129 -6.852 1.00 95.56 231 GLU A C 1
ATOM 1872 O O . GLU A 1 231 ? 0.490 -10.103 -6.105 1.00 95.56 231 GLU A O 1
ATOM 1877 N N . GLN A 1 232 ? 1.271 -8.055 -6.570 1.00 95.44 232 GLN A N 1
ATOM 1878 C CA . GLN A 1 232 ? 2.244 -8.032 -5.469 1.00 95.44 232 GLN A CA 1
ATOM 1879 C C . GLN A 1 232 ? 1.710 -7.439 -4.156 1.00 95.44 232 GLN A C 1
ATOM 1881 O O . GLN A 1 232 ? 2.179 -7.812 -3.076 1.00 95.44 232 GLN A O 1
ATOM 1886 N N . MET A 1 233 ? 0.722 -6.538 -4.207 1.00 94.88 233 MET A N 1
ATOM 1887 C CA . MET A 1 233 ? 0.201 -5.859 -3.011 1.00 94.88 233 MET A CA 1
ATOM 1888 C C . MET A 1 233 ? -1.251 -6.216 -2.678 1.00 94.88 233 MET A C 1
ATOM 1890 O O . MET A 1 233 ? -1.590 -6.244 -1.497 1.00 94.88 233 MET A O 1
ATOM 1894 N N . ILE A 1 234 ? -2.101 -6.528 -3.667 1.00 93.50 234 ILE A N 1
ATOM 1895 C CA . ILE A 1 234 ? -3.536 -6.803 -3.446 1.00 93.50 234 ILE A CA 1
ATOM 1896 C C . ILE A 1 234 ? -3.848 -8.302 -3.406 1.00 93.50 234 ILE A C 1
ATOM 1898 O O . ILE A 1 234 ? -4.470 -8.781 -2.458 1.00 93.50 234 ILE A O 1
ATOM 1902 N N . ALA A 1 235 ? -3.426 -9.067 -4.410 1.00 92.88 235 ALA A N 1
ATOM 1903 C CA . ALA A 1 235 ? -3.706 -10.498 -4.495 1.00 92.88 235 ALA A CA 1
ATOM 1904 C C . ALA A 1 235 ? -3.215 -11.290 -3.260 1.00 92.88 235 ALA A C 1
ATOM 1906 O O . ALA A 1 235 ? -3.987 -12.113 -2.758 1.00 92.88 235 ALA A O 1
ATOM 1907 N N . PRO A 1 236 ? -2.027 -11.012 -2.674 1.00 90.69 236 PRO A N 1
ATOM 1908 C CA . PRO A 1 236 ? -1.540 -11.754 -1.507 1.00 90.69 236 PRO A CA 1
ATOM 1909 C C . PRO A 1 236 ? -2.363 -11.511 -0.235 1.00 90.69 236 PRO A C 1
ATOM 1911 O O . PRO A 1 236 ? -2.389 -12.353 0.661 1.00 90.69 236 PRO A O 1
ATOM 1914 N N . ILE A 1 237 ? -3.059 -10.373 -0.148 1.00 85.38 237 ILE A N 1
ATOM 1915 C CA . ILE A 1 237 ? -3.901 -10.006 1.000 1.00 85.38 237 ILE A CA 1
ATOM 1916 C C . ILE A 1 237 ? -5.390 -10.301 0.765 1.00 85.38 237 ILE A C 1
ATOM 1918 O O . ILE A 1 237 ? -6.203 -10.106 1.667 1.00 85.38 237 ILE A O 1
ATOM 1922 N N . ALA A 1 238 ? -5.769 -10.822 -0.406 1.00 72.38 238 ALA A N 1
ATOM 1923 C CA . ALA A 1 238 ? -7.155 -11.179 -0.720 1.00 72.38 238 ALA A CA 1
ATOM 1924 C C . ALA A 1 238 ? -7.737 -12.257 0.220 1.00 72.38 238 ALA A C 1
ATOM 1926 O O . ALA A 1 238 ? -8.952 -12.431 0.286 1.00 72.38 238 ALA A O 1
ATOM 1927 N N . GLY A 1 239 ? -6.884 -12.967 0.970 1.00 69.62 239 GLY A N 1
ATOM 1928 C CA . GLY A 1 239 ? -7.285 -13.939 1.990 1.00 69.62 239 GLY A CA 1
ATOM 1929 C C . GLY A 1 239 ? -7.893 -13.336 3.264 1.00 69.62 239 GLY A C 1
ATOM 1930 O O . GLY A 1 239 ? -8.464 -14.076 4.065 1.00 69.62 239 GLY A O 1
ATOM 1931 N N . PHE A 1 240 ? -7.806 -12.018 3.480 1.00 73.00 240 PHE A N 1
ATOM 1932 C CA . PHE A 1 240 ? -8.558 -11.371 4.555 1.00 73.00 240 PHE A CA 1
ATOM 1933 C C . PHE A 1 240 ? -10.043 -11.279 4.183 1.00 73.00 240 PHE A C 1
ATOM 1935 O O . PHE A 1 240 ? -10.394 -10.883 3.074 1.00 73.00 240 PHE A O 1
ATOM 1942 N N . SER A 1 241 ? -10.935 -11.567 5.135 1.00 81.62 241 SER A N 1
ATOM 1943 C CA . SER A 1 241 ? -12.368 -11.277 4.998 1.00 81.62 241 SER A CA 1
ATOM 1944 C C . SER A 1 241 ? -12.604 -9.762 5.033 1.00 81.62 241 SER A C 1
ATOM 1946 O O . SER A 1 241 ? -12.955 -9.198 6.071 1.00 81.62 241 SER A O 1
ATOM 1948 N N . ILE A 1 242 ? -12.359 -9.095 3.906 1.00 89.06 242 ILE A N 1
ATOM 1949 C CA . ILE A 1 242 ? -12.494 -7.647 3.746 1.00 89.06 242 ILE A CA 1
ATOM 1950 C C . ILE A 1 242 ? -13.982 -7.280 3.722 1.00 89.06 242 ILE A C 1
ATOM 1952 O O . ILE A 1 242 ? -14.757 -7.770 2.902 1.00 89.06 242 ILE A O 1
ATOM 1956 N N . LYS A 1 243 ? -14.386 -6.401 4.641 1.00 92.88 243 LYS A N 1
ATOM 1957 C CA . LYS A 1 243 ? -15.759 -5.906 4.801 1.00 92.88 243 LYS A CA 1
ATOM 1958 C C . LYS A 1 243 ? -16.128 -4.860 3.750 1.00 92.88 243 LYS A C 1
ATOM 1960 O O . LYS A 1 243 ? -17.289 -4.776 3.357 1.00 92.88 243 LYS A O 1
ATOM 1965 N N . GLY A 1 244 ? -15.147 -4.076 3.313 1.00 93.25 244 GLY A N 1
ATOM 1966 C CA . GLY A 1 244 ? -15.291 -3.042 2.297 1.00 93.25 244 GLY A CA 1
ATOM 1967 C C . GLY A 1 244 ? -13.954 -2.387 1.958 1.00 93.25 244 GLY A C 1
ATOM 1968 O O . GLY A 1 244 ? -12.928 -2.686 2.577 1.00 93.25 244 GLY A O 1
ATOM 1969 N N . VAL A 1 245 ? -13.984 -1.503 0.962 1.00 93.94 245 VAL A N 1
ATOM 1970 C CA . VAL A 1 245 ? -12.802 -0.839 0.400 1.00 93.94 245 VAL A CA 1
ATOM 1971 C C . VAL A 1 245 ? -12.964 0.677 0.501 1.00 93.94 245 VAL A C 1
ATOM 1973 O O . VAL A 1 245 ? -14.030 1.209 0.197 1.00 93.94 245 VAL A O 1
ATOM 1976 N N . LEU A 1 246 ? -11.902 1.350 0.930 1.00 94.25 246 LEU A N 1
ATOM 1977 C CA . LEU A 1 246 ? -11.667 2.781 0.799 1.00 94.25 246 LEU A CA 1
ATOM 1978 C C . LEU A 1 246 ? -10.719 2.940 -0.396 1.00 94.25 246 LEU A C 1
ATOM 1980 O O . LEU A 1 246 ? -9.664 2.301 -0.405 1.00 94.25 246 LEU A O 1
ATOM 1984 N N . TRP A 1 247 ? -11.106 3.731 -1.394 1.00 83.12 247 TRP A N 1
ATOM 1985 C CA . TRP A 1 247 ? -10.341 3.965 -2.621 1.00 83.12 247 TRP A CA 1
ATOM 1986 C C . TRP A 1 247 ? -10.356 5.450 -2.972 1.00 83.12 247 TRP A C 1
ATOM 1988 O O . TRP A 1 247 ? -11.455 6.044 -2.865 1.00 83.12 247 TRP A O 1
#

Secondary structure (DSSP, 8-state):
-EETTEE--S---SEEEEEEESHHHH-BGGGSTTHHHHTT--EEEEEEEEPP---STTTTTTT--S-TTTTSEEEE-TTTGGGSBHHHHHHHHHHHTTSS-EEEEEEE-TT--GGGGS-HHHHHHSHHHHHHHHHHHHHHHTS-HHHHHHHHHHHHHHHT-HHHHHHHHHHHHTS--THHHHHHTT-GGGS----SEEEETTEEEEGGG--HHHHT--STTSTTSTTHHIIIIIGGGTTS-EEEEE-

Solvent-accessible surface area (backbone atoms only — not comparable to full-atom values): 14155 Å² total; per-residue (Å²): 93,73,61,87,96,45,78,49,74,95,78,83,76,66,51,31,33,35,34,33,48,28,47,80,50,45,35,36,23,69,75,42,94,57,36,85,71,49,38,73,64,60,32,84,49,37,30,41,28,36,48,52,79,32,32,35,92,63,41,73,81,70,60,71,50,61,49,92,69,42,73,36,81,41,46,33,32,62,92,42,37,48,77,31,34,36,63,51,49,54,52,36,57,61,53,39,76,75,74,47,32,27,37,30,40,36,41,43,47,55,94,55,56,70,56,12,58,35,49,62,72,61,35,66,69,37,79,84,45,31,52,59,53,52,54,48,52,53,51,48,73,74,49,62,60,68,56,50,50,55,49,44,66,67,46,41,68,60,74,47,30,49,68,57,53,52,58,52,45,58,46,71,78,44,75,82,54,80,73,54,62,61,51,67,74,64,55,74,84,79,56,76,92,62,70,67,53,50,74,50,98,87,44,78,46,51,59,88,73,58,50,72,63,71,73,62,56,78,38,91,73,23,62,82,31,67,12,23,36,18,63,50,45,46,56,77,54,62,82,54,78,62,76,49,76,47,117

Mean predicted aligned error: 7.8 Å